Protein AF-A0A7X9XCT9-F1 (afdb_monomer)

Solvent-accessible surface area (backbone atoms only — not comparable to full-atom values): 10980 Å² total; per-residue (Å²): 128,89,82,65,53,46,83,60,69,79,56,77,40,80,79,50,102,44,32,38,37,27,56,44,51,56,28,41,42,38,38,37,54,41,78,94,77,59,29,34,34,42,40,34,25,33,51,86,61,80,53,37,74,74,48,72,41,88,44,92,89,66,44,29,82,44,70,63,66,41,51,55,48,54,52,51,52,49,39,53,53,52,51,52,53,52,50,59,55,47,71,77,62,79,54,78,80,49,53,61,54,47,54,55,48,39,46,44,62,65,44,50,70,69,57,46,31,50,47,39,31,73,73,69,67,42,52,70,69,60,27,48,50,58,48,40,73,28,85,88,32,60,66,52,51,60,52,51,53,50,52,52,44,54,50,50,62,59,48,53,82,65,40,76,44,75,42,63,49,97,88,71,47,76,76,47,75,41,64,68,90,82,65,78,78,80,87,73,132

Foldseek 3Di:
DPFFDLQDDWDWDDPDPFWIWTAHSQKIKIWGQDVVLLWIWIWIFRVVVVRHTPDTDPDPVPTDNDDVVVVVVSLVVVLVVVLVVLLVVDVVPDDPVVLLVNLVSNVSSPDDLVRQLVSCCVRVVDDSVVSNCSNCVRPVNDPVVVVVLVVVQVVVVVLVVQFPDWDADPVGTTDDGDHDPPDDPPPDD

Secondary structure (DSSP, 8-state):
------S-----EEEETTEEEEEETTEEEEEEEETTTTEEEEEEEEGGGTTEEEEEE-STTT-BSSHHHHHHHHHHHHHHHHHHHHHHHHHTS--THHHHHHHHHHHHTT--HHHHHHHHHHHH---HHHHHHHHHTSTTTTTHHHHHHHHHHHHHHHHGGG-SEEEE-TTS-EEEEE--TT-------

pLDDT: mean 84.57, std 11.25, range [40.62, 96.56]

Radius of gyration: 22.35 Å; Cα contacts (8 Å, |Δi|>4): 227; chains: 1; bounding box: 43×46×58 Å

Sequence (189 aa):
MKNRSYSEEIIWKENSSFQITADWSSLKLQIEYIPEEKLWSWVLYDKLRDFHQVKIDESNNGCFVDLEGTKEKVEAVSREYLTKELVSNFEKESDLLKIELLIKTLKKVGHSPISSMLVLIRNLGLKYSEAKELVFDSDVWKGAREQSELLGQMLFEVALQDANEVEYDADGKITSVTVDLTEEKDESD

Structure (mmCIF, N/CA/C/O backbone):
data_AF-A0A7X9XCT9-F1
#
_entry.id   AF-A0A7X9XCT9-F1
#
loop_
_atom_site.group_PDB
_atom_site.id
_atom_site.type_symbol
_atom_site.label_atom_id
_atom_site.label_alt_id
_atom_site.label_comp_id
_atom_site.label_asym_id
_atom_site.label_entity_id
_atom_site.label_seq_id
_atom_site.pdbx_PDB_ins_code
_atom_site.Cartn_x
_atom_site.Cartn_y
_atom_site.Cartn_z
_atom_site.occupancy
_atom_site.B_iso_or_equiv
_atom_site.auth_seq_id
_atom_site.auth_comp_id
_atom_site.auth_asym_id
_atom_site.auth_atom_id
_atom_site.pdbx_PDB_model_num
ATOM 1 N N . MET A 1 1 ? -11.881 -15.503 -12.449 1.00 49.12 1 MET A N 1
ATOM 2 C CA . MET A 1 1 ? -1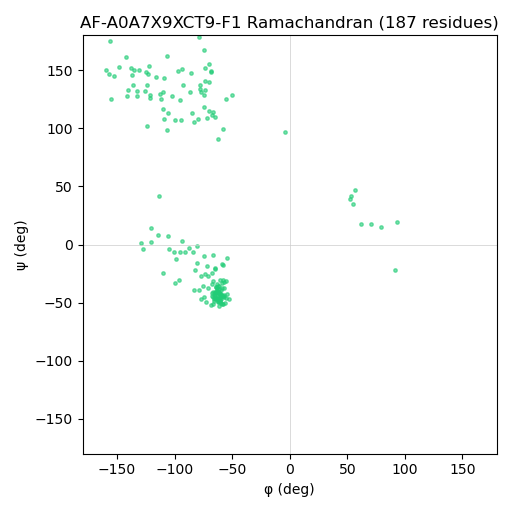0.902 -14.413 -12.245 1.00 49.12 1 MET A CA 1
ATOM 3 C C . MET A 1 1 ? -9.580 -14.813 -12.877 1.00 49.12 1 MET A C 1
ATOM 5 O O . MET A 1 1 ? -9.152 -15.938 -12.651 1.00 49.12 1 MET A O 1
ATOM 9 N N . LYS A 1 2 ? -8.928 -13.942 -13.659 1.00 56.69 2 LYS A N 1
ATOM 10 C CA . LYS A 1 2 ? -7.481 -14.102 -13.867 1.00 56.69 2 LYS A CA 1
ATOM 11 C C . LYS A 1 2 ? -6.834 -13.700 -12.537 1.00 56.69 2 LYS A C 1
ATOM 13 O O . LYS A 1 2 ? -6.956 -12.547 -12.140 1.00 56.69 2 LYS A O 1
ATOM 18 N N . ASN A 1 3 ? -6.287 -14.663 -11.799 1.00 68.44 3 ASN A N 1
ATOM 19 C CA . ASN A 1 3 ? -5.753 -14.419 -10.459 1.00 68.44 3 ASN A CA 1
ATOM 20 C C . ASN A 1 3 ? -4.474 -13.581 -10.554 1.00 68.44 3 ASN A C 1
ATOM 22 O O . ASN A 1 3 ? -3.471 -14.055 -11.085 1.00 68.44 3 ASN A O 1
ATOM 26 N N . ARG A 1 4 ? -4.507 -12.351 -10.030 1.00 82.12 4 ARG A N 1
ATOM 27 C CA . ARG A 1 4 ? -3.289 -11.585 -9.741 1.00 82.12 4 ARG A CA 1
ATOM 28 C C . ARG A 1 4 ? -2.610 -12.173 -8.502 1.00 82.12 4 ARG A C 1
ATOM 30 O O . ARG A 1 4 ? -3.279 -12.552 -7.542 1.00 82.12 4 ARG A O 1
ATOM 37 N N . SER A 1 5 ? -1.283 -12.229 -8.530 1.00 83.31 5 SER A N 1
ATOM 38 C CA . SER A 1 5 ? -0.445 -12.581 -7.381 1.00 83.31 5 SER A CA 1
ATOM 39 C C . SER A 1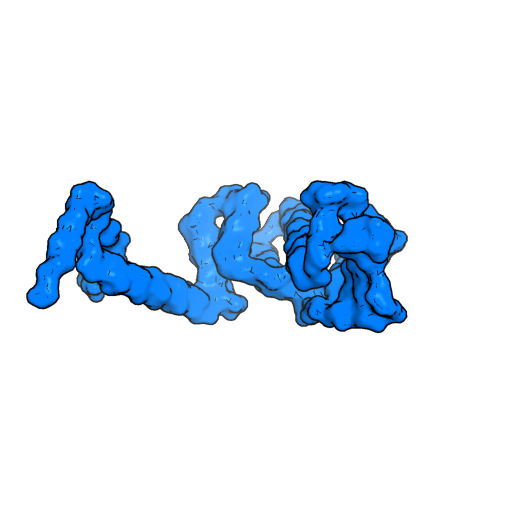 5 ? -0.001 -11.297 -6.685 1.00 83.31 5 SER A C 1
ATOM 41 O O . SER A 1 5 ? 0.819 -10.563 -7.224 1.00 83.31 5 SER A O 1
ATOM 43 N N . TYR A 1 6 ? -0.566 -11.005 -5.512 1.00 83.19 6 TYR A N 1
ATOM 44 C CA . TYR A 1 6 ? -0.246 -9.789 -4.746 1.00 83.19 6 TYR A CA 1
ATOM 45 C C . TYR A 1 6 ? 0.893 -9.980 -3.741 1.00 83.19 6 TYR A C 1
ATOM 47 O O . TYR A 1 6 ? 1.290 -9.032 -3.083 1.00 83.19 6 TYR A O 1
ATOM 55 N N . SER A 1 7 ? 1.376 -11.209 -3.556 1.00 77.75 7 SER A N 1
ATOM 56 C CA . SER A 1 7 ? 2.411 -11.531 -2.564 1.00 77.75 7 SER A CA 1
ATOM 57 C C . SER A 1 7 ? 3.835 -11.289 -3.054 1.00 77.75 7 SER A C 1
ATOM 59 O O . SER A 1 7 ? 4.770 -11.472 -2.285 1.00 77.75 7 SER A O 1
ATOM 61 N N . GLU A 1 8 ? 4.005 -10.959 -4.330 1.00 82.69 8 GLU A N 1
ATOM 62 C CA . GLU A 1 8 ? 5.317 -10.702 -4.914 1.00 82.69 8 GLU A CA 1
ATOM 63 C C . GLU A 1 8 ? 5.804 -9.303 -4.536 1.00 82.69 8 GLU A C 1
ATOM 65 O O . GLU A 1 8 ? 5.040 -8.337 -4.569 1.00 82.69 8 GLU A O 1
ATOM 70 N N . GLU A 1 9 ? 7.082 -9.209 -4.183 1.00 85.38 9 GLU A N 1
ATOM 71 C CA . GLU A 1 9 ? 7.764 -7.933 -3.989 1.00 85.38 9 GLU A CA 1
ATOM 72 C C . GLU A 1 9 ? 8.031 -7.256 -5.337 1.00 85.38 9 GLU A C 1
ATOM 74 O O . GLU A 1 9 ? 8.201 -7.913 -6.368 1.00 85.38 9 GLU A O 1
ATOM 79 N N . ILE A 1 10 ? 8.098 -5.926 -5.322 1.00 89.81 10 ILE A N 1
ATOM 80 C CA . ILE A 1 10 ? 8.480 -5.145 -6.497 1.00 89.81 10 ILE A CA 1
ATOM 81 C C . ILE A 1 10 ? 10.001 -5.189 -6.612 1.00 89.81 10 ILE A C 1
ATOM 83 O O . ILE A 1 10 ? 10.715 -4.577 -5.824 1.00 89.81 10 ILE A O 1
ATOM 87 N N . ILE A 1 11 ? 10.500 -5.922 -7.605 1.00 92.81 11 ILE A N 1
ATOM 88 C CA . ILE A 1 11 ? 11.935 -6.028 -7.878 1.00 92.81 11 ILE A CA 1
ATOM 89 C C . ILE A 1 11 ? 12.244 -5.272 -9.167 1.00 92.81 11 ILE A C 1
ATOM 91 O O . ILE A 1 11 ? 11.913 -5.728 -10.266 1.00 92.81 11 ILE A O 1
ATOM 95 N N . TRP A 1 12 ? 12.900 -4.122 -9.023 1.00 94.69 12 TRP A N 1
ATOM 96 C CA . TRP A 1 12 ? 13.373 -3.313 -10.142 1.00 94.69 12 TRP A CA 1
ATOM 97 C C . TRP A 1 12 ? 14.588 -3.955 -10.813 1.00 94.69 12 TRP A C 1
ATOM 99 O O . TRP A 1 12 ? 15.542 -4.366 -10.155 1.00 94.69 12 TRP A O 1
ATOM 109 N N . LYS A 1 13 ? 14.549 -4.028 -12.142 1.00 95.25 13 LYS A N 1
ATOM 110 C CA . LYS A 1 13 ? 15.620 -4.549 -12.991 1.00 95.25 13 LYS A CA 1
ATOM 111 C C . LYS A 1 13 ? 16.066 -3.471 -13.960 1.00 95.25 13 LYS A C 1
ATOM 113 O O . LYS A 1 13 ? 15.238 -2.894 -14.667 1.00 95.25 13 LYS A O 1
ATOM 118 N N . GLU A 1 14 ? 17.368 -3.232 -14.006 1.00 92.56 14 GLU A N 1
ATOM 119 C CA . GLU A 1 14 ? 17.985 -2.391 -15.025 1.00 92.56 14 GLU A CA 1
ATOM 120 C C . GLU A 1 14 ? 18.035 -3.156 -16.348 1.00 92.56 14 GLU A C 1
ATOM 122 O O . GLU A 1 14 ? 18.658 -4.214 -16.443 1.00 92.56 14 GLU A O 1
ATOM 127 N N . ASN A 1 15 ? 17.356 -2.632 -17.369 1.00 89.81 15 ASN A N 1
ATOM 128 C CA . ASN A 1 15 ? 17.395 -3.196 -18.720 1.00 89.81 15 ASN A CA 1
ATOM 129 C C . ASN A 1 15 ? 18.425 -2.470 -19.592 1.00 89.81 15 ASN A C 1
ATOM 131 O O . ASN A 1 15 ? 18.994 -3.059 -20.509 1.00 89.81 15 ASN A O 1
ATOM 135 N N . SER A 1 16 ? 18.647 -1.183 -19.321 1.00 89.75 16 SER A N 1
ATOM 136 C CA . SER A 1 16 ? 19.678 -0.351 -19.940 1.00 89.75 16 SER A CA 1
ATOM 137 C C . SER A 1 16 ? 20.028 0.824 -19.022 1.00 89.75 16 SER A C 1
ATOM 139 O O . SER A 1 16 ? 19.345 1.053 -18.026 1.00 89.75 16 SER A O 1
ATOM 141 N N . SER A 1 17 ? 21.033 1.623 -19.395 1.00 84.50 17 SER A N 1
ATOM 142 C CA . SER A 1 17 ? 21.406 2.852 -18.672 1.00 84.50 17 SER A CA 1
ATOM 143 C C . SER A 1 17 ? 20.279 3.884 -18.559 1.00 84.50 17 SER A C 1
ATOM 145 O O . SER A 1 17 ? 20.369 4.782 -17.729 1.00 84.50 17 SER A O 1
ATOM 147 N N . PHE A 1 18 ? 19.236 3.766 -19.384 1.00 89.25 18 PHE A N 1
ATOM 148 C CA . PHE A 1 18 ? 18.115 4.701 -19.420 1.00 89.25 18 PHE A CA 1
ATOM 149 C C . PHE A 1 18 ? 16.775 4.041 -19.133 1.00 89.25 18 PHE A C 1
ATOM 151 O O . PHE A 1 18 ? 15.761 4.718 -19.183 1.00 89.25 18 PHE A O 1
ATOM 158 N N . GLN A 1 19 ? 16.731 2.740 -18.842 1.00 93.19 19 GLN A N 1
ATOM 159 C CA . GLN A 1 19 ? 15.463 2.048 -18.650 1.00 93.19 19 GLN A CA 1
ATOM 160 C C . GLN A 1 19 ? 15.543 1.029 -17.526 1.00 93.19 19 GLN A C 1
ATOM 162 O O . GLN A 1 19 ? 16.367 0.109 -17.555 1.00 93.19 19 GLN A O 1
ATOM 167 N N . ILE A 1 20 ? 14.590 1.133 -16.602 1.00 95.06 20 ILE A N 1
ATOM 168 C CA . ILE A 1 20 ? 14.360 0.141 -15.558 1.00 95.06 20 ILE A CA 1
ATOM 169 C C . ILE A 1 20 ? 12.913 -0.344 -15.601 1.00 95.06 20 ILE A C 1
ATOM 171 O O . ILE A 1 20 ? 11.993 0.391 -15.964 1.00 95.06 20 ILE A O 1
ATOM 175 N N . THR A 1 21 ? 12.696 -1.602 -15.235 1.00 96.56 21 THR A N 1
ATOM 176 C CA . THR A 1 21 ? 11.346 -2.172 -15.161 1.00 96.56 21 THR A CA 1
ATOM 177 C C . THR A 1 21 ? 11.165 -3.034 -13.930 1.00 96.56 21 THR A C 1
ATOM 179 O O . THR A 1 21 ? 12.112 -3.684 -13.494 1.00 96.56 21 THR A O 1
ATOM 182 N N . ALA A 1 22 ? 9.937 -3.117 -13.440 1.00 96.25 22 ALA A N 1
ATOM 183 C CA . ALA A 1 22 ? 9.523 -4.095 -12.449 1.00 96.25 22 ALA A CA 1
ATOM 184 C C . ALA A 1 22 ? 8.232 -4.782 -12.896 1.00 96.25 22 ALA A C 1
ATOM 186 O O . ALA A 1 22 ? 7.396 -4.199 -13.588 1.00 96.25 22 ALA A O 1
ATOM 187 N N . ASP A 1 23 ? 8.070 -6.029 -12.473 1.00 94.00 23 ASP A N 1
ATOM 188 C CA . ASP A 1 23 ? 6.832 -6.776 -12.641 1.00 94.00 23 ASP A CA 1
ATOM 189 C C . ASP A 1 23 ? 6.181 -6.957 -11.280 1.00 94.00 23 ASP A C 1
ATOM 191 O O . ASP A 1 23 ? 6.847 -7.361 -10.330 1.00 94.00 23 ASP A O 1
ATOM 195 N N . TRP A 1 24 ? 4.886 -6.661 -11.185 1.00 93.50 24 TRP A N 1
ATOM 196 C CA . TRP A 1 24 ? 4.178 -6.764 -9.915 1.00 93.50 24 TRP A CA 1
ATOM 197 C C . TRP A 1 24 ? 2.684 -6.976 -10.103 1.00 93.50 24 TRP A C 1
ATOM 199 O O . TRP A 1 24 ? 2.027 -6.193 -10.781 1.00 93.50 24 TRP A O 1
ATOM 209 N N . SER A 1 25 ? 2.110 -8.027 -9.510 1.00 90.88 25 SER A N 1
ATOM 210 C CA . SER A 1 25 ? 0.663 -8.300 -9.594 1.00 90.88 25 SER A CA 1
ATOM 211 C C . SER A 1 25 ? 0.115 -8.318 -11.032 1.00 90.88 25 SER A C 1
ATOM 213 O O . SER A 1 25 ? -0.989 -7.845 -11.316 1.00 90.88 25 SER A O 1
ATOM 215 N N . SER A 1 26 ? 0.892 -8.882 -11.967 1.00 91.81 26 SER A N 1
ATOM 216 C CA . SER A 1 26 ? 0.613 -8.861 -13.417 1.00 91.81 26 SER A CA 1
ATOM 217 C C . SER A 1 26 ? 0.582 -7.464 -14.059 1.00 91.81 26 SER A C 1
ATOM 219 O O . SER A 1 26 ? 0.075 -7.308 -15.168 1.00 91.81 26 SER A O 1
ATOM 221 N N . LEU A 1 27 ? 1.138 -6.456 -13.396 1.00 93.62 27 LEU A N 1
ATOM 222 C CA . LEU A 1 27 ? 1.478 -5.167 -13.983 1.00 93.62 27 LEU A CA 1
ATOM 223 C C . LEU A 1 27 ? 2.934 -5.182 -14.457 1.00 93.62 27 LEU A C 1
ATOM 225 O O . LEU A 1 27 ? 3.766 -5.898 -13.897 1.00 93.62 27 LEU A O 1
ATOM 229 N N . LYS A 1 28 ? 3.228 -4.391 -15.489 1.00 94.75 28 LYS A N 1
ATOM 230 C CA . LYS A 1 28 ? 4.590 -4.013 -15.874 1.00 94.75 28 LYS A CA 1
ATOM 231 C C . LYS A 1 28 ? 4.767 -2.534 -15.565 1.00 94.75 28 LYS A C 1
ATOM 233 O O . LYS A 1 28 ? 4.080 -1.700 -16.152 1.00 94.75 28 LYS A O 1
ATOM 238 N N . LEU A 1 29 ? 5.683 -2.236 -14.661 1.00 95.19 29 LEU A N 1
ATOM 239 C CA . LEU A 1 29 ? 6.113 -0.894 -14.312 1.00 95.19 29 LEU A CA 1
ATOM 240 C C . LEU A 1 29 ? 7.359 -0.604 -15.147 1.00 95.19 29 LEU A C 1
ATOM 242 O O . LEU A 1 29 ? 8.313 -1.380 -15.112 1.00 95.19 29 LEU A O 1
ATOM 246 N N . GLN A 1 30 ? 7.349 0.471 -15.923 1.00 94.69 30 GLN A N 1
ATOM 247 C CA . GLN A 1 30 ? 8.480 0.884 -16.747 1.00 94.69 30 GLN A CA 1
ATOM 248 C C . GLN A 1 30 ? 8.836 2.325 -16.418 1.00 94.69 30 GLN A C 1
ATOM 250 O O . GLN A 1 30 ? 7.956 3.176 -16.379 1.00 94.69 30 GLN A O 1
ATOM 255 N N . ILE A 1 31 ? 10.120 2.581 -16.198 1.00 93.31 31 ILE A N 1
ATOM 256 C CA . ILE A 1 31 ? 10.679 3.913 -15.984 1.00 93.31 31 ILE A CA 1
ATOM 257 C C . ILE A 1 31 ? 11.777 4.128 -17.021 1.00 93.31 31 ILE A C 1
ATOM 259 O O . ILE A 1 31 ? 12.576 3.223 -17.281 1.00 93.31 31 ILE A O 1
ATOM 263 N N . GLU A 1 32 ? 11.802 5.318 -17.605 1.00 92.50 32 GLU A N 1
ATOM 264 C CA . GLU A 1 32 ? 12.741 5.712 -18.646 1.00 92.50 32 GLU A CA 1
ATOM 265 C C . GLU A 1 32 ? 13.345 7.082 -18.335 1.00 92.50 32 GLU A C 1
ATOM 267 O O . GLU A 1 32 ? 12.631 8.013 -17.968 1.00 92.50 32 GLU A O 1
ATOM 272 N N . TYR A 1 33 ? 14.668 7.199 -18.442 1.00 90.81 33 TYR A N 1
ATOM 273 C CA . TYR A 1 33 ? 15.365 8.476 -18.339 1.00 90.81 33 TYR A CA 1
ATOM 274 C C . TYR A 1 33 ? 15.398 9.137 -19.707 1.00 90.81 33 TYR A C 1
ATOM 276 O O . TYR A 1 33 ? 15.806 8.502 -20.677 1.00 90.81 33 TYR A O 1
ATOM 284 N N . ILE A 1 34 ? 15.031 10.414 -19.761 1.00 88.38 34 ILE A N 1
ATOM 285 C CA . ILE A 1 34 ? 15.063 11.249 -20.961 1.00 88.38 34 ILE A CA 1
ATOM 286 C C . ILE A 1 34 ? 16.242 12.222 -20.801 1.00 88.38 34 ILE A C 1
ATOM 288 O O . ILE A 1 34 ? 16.112 13.227 -20.091 1.00 88.38 34 ILE A O 1
ATOM 292 N N . PRO A 1 35 ? 17.420 11.941 -21.396 1.00 86.81 35 PRO A N 1
ATOM 293 C CA . PRO A 1 35 ? 18.625 12.744 -21.187 1.00 86.81 35 PRO A CA 1
ATOM 294 C C . PRO A 1 35 ? 18.488 14.198 -21.640 1.00 86.81 35 PRO A C 1
ATOM 296 O O . PRO A 1 35 ? 19.036 15.094 -20.997 1.00 86.81 35 PRO A O 1
ATOM 299 N N . GLU A 1 36 ? 17.759 14.437 -22.732 1.00 86.50 36 GL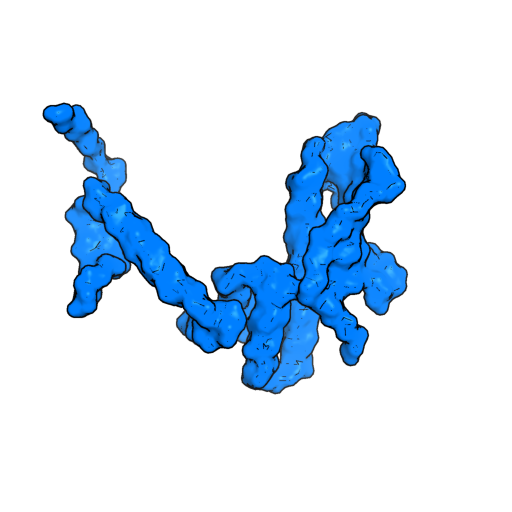U A N 1
ATOM 300 C CA . GLU A 1 36 ? 17.544 15.761 -23.322 1.00 86.50 36 GLU A CA 1
ATOM 301 C C . GLU A 1 36 ? 16.812 16.695 -22.355 1.00 86.50 36 GLU A C 1
ATOM 303 O O . GLU A 1 36 ? 17.116 17.886 -22.278 1.00 86.50 36 GLU A O 1
ATOM 308 N N . GLU A 1 37 ? 15.888 16.132 -21.581 1.00 83.69 37 GLU A N 1
ATOM 309 C CA . GLU A 1 37 ? 15.056 16.847 -20.615 1.00 83.69 37 GLU A CA 1
ATOM 310 C C . GLU A 1 37 ? 15.562 16.684 -19.168 1.00 83.69 37 GLU A C 1
ATOM 312 O O . GLU A 1 37 ? 15.085 17.358 -18.256 1.00 83.69 37 GLU A O 1
ATOM 317 N N . LYS A 1 38 ? 16.582 15.838 -18.964 1.00 85.38 38 LYS A N 1
ATOM 318 C CA . LYS A 1 38 ? 17.197 15.492 -17.671 1.00 85.38 38 LYS A CA 1
ATOM 319 C C . LYS A 1 38 ? 16.194 15.010 -16.624 1.00 85.38 38 LYS A C 1
ATOM 321 O O . LYS A 1 38 ? 16.300 15.372 -15.451 1.00 85.38 38 LYS A O 1
ATOM 326 N N . LEU A 1 39 ? 15.243 14.184 -17.036 1.00 87.56 39 LEU A N 1
ATOM 327 C CA . LEU A 1 39 ? 14.135 13.770 -16.185 1.00 87.56 39 LEU A CA 1
ATOM 328 C C . LEU A 1 39 ? 13.743 12.311 -16.405 1.00 87.56 39 LEU A C 1
ATOM 330 O O . LEU A 1 39 ? 14.105 11.696 -17.407 1.00 87.56 39 LEU A O 1
ATOM 334 N N . TRP A 1 40 ? 13.027 11.754 -15.434 1.00 87.69 40 TRP A N 1
ATOM 335 C CA . TRP A 1 40 ? 12.501 10.396 -15.488 1.00 87.69 40 TRP A CA 1
ATOM 336 C C . TRP A 1 40 ? 11.007 10.410 -15.819 1.00 87.69 40 TRP A C 1
ATOM 338 O O . TRP A 1 40 ? 10.218 11.079 -15.148 1.00 87.69 40 TRP A O 1
ATOM 348 N N . SER A 1 41 ? 10.629 9.638 -16.835 1.00 89.25 41 SER A N 1
ATOM 349 C CA . SER A 1 41 ? 9.249 9.336 -17.217 1.00 89.25 41 SER A CA 1
ATOM 350 C C . SER A 1 41 ? 8.903 7.895 -16.843 1.00 89.25 41 SER A C 1
ATOM 352 O O . SER A 1 41 ? 9.781 7.066 -16.583 1.00 89.25 41 SER A O 1
ATOM 354 N N . TRP A 1 42 ? 7.610 7.577 -16.790 1.00 91.50 42 TRP A N 1
ATOM 355 C CA . TRP A 1 42 ? 7.147 6.243 -16.448 1.00 91.50 42 TRP A CA 1
ATOM 356 C C . TRP A 1 42 ? 5.842 5.850 -17.132 1.00 91.50 42 TRP A C 1
ATOM 358 O O . TRP A 1 42 ? 4.977 6.674 -17.433 1.00 91.50 42 TRP A O 1
ATOM 368 N N . VAL A 1 43 ? 5.684 4.540 -17.317 1.00 91.94 43 VAL A N 1
ATOM 369 C CA . VAL A 1 43 ? 4.500 3.913 -17.901 1.00 91.94 43 VAL A CA 1
ATOM 370 C C . VAL A 1 43 ? 4.107 2.684 -17.092 1.00 91.94 43 VAL A C 1
ATOM 372 O O . VAL A 1 43 ? 4.948 1.869 -16.708 1.00 91.94 43 VAL A O 1
ATOM 375 N N . LEU A 1 44 ? 2.806 2.533 -16.860 1.00 93.88 44 LEU A N 1
ATOM 376 C CA . LEU A 1 44 ? 2.212 1.371 -16.215 1.00 93.88 44 LEU A CA 1
ATOM 377 C C . LEU A 1 44 ? 1.365 0.589 -17.220 1.00 93.88 44 LEU A C 1
ATOM 379 O O . LEU A 1 44 ? 0.421 1.135 -17.791 1.00 93.88 44 LEU A O 1
ATOM 383 N N . TYR A 1 45 ? 1.647 -0.703 -17.376 1.00 93.81 45 TYR A N 1
ATOM 384 C CA . TYR A 1 45 ? 0.879 -1.605 -18.236 1.00 93.81 45 TYR A CA 1
ATOM 385 C C . TYR A 1 45 ? 0.204 -2.714 -17.430 1.00 93.81 45 TYR A C 1
ATOM 387 O O . TYR A 1 45 ? 0.798 -3.261 -16.501 1.00 93.81 45 TYR A O 1
ATOM 395 N N . ASP A 1 46 ? -1.000 -3.115 -17.838 1.00 92.69 46 ASP A N 1
ATOM 396 C CA . ASP A 1 46 ? -1.690 -4.294 -17.313 1.00 92.69 46 ASP A CA 1
ATOM 397 C C . ASP A 1 46 ? -1.527 -5.490 -18.258 1.00 92.69 46 ASP A C 1
ATOM 399 O O . ASP A 1 46 ? -2.152 -5.569 -19.321 1.00 92.69 46 ASP A O 1
ATOM 403 N N . LYS A 1 47 ? -0.712 -6.470 -17.855 1.00 91.44 47 LYS A N 1
ATOM 404 C CA . LYS A 1 47 ? -0.426 -7.659 -18.671 1.00 91.44 47 LYS A CA 1
ATOM 405 C C . LYS A 1 47 ? -1.648 -8.558 -18.843 1.00 91.44 47 LYS A C 1
ATOM 407 O O . LYS A 1 47 ? -1.736 -9.293 -19.823 1.00 91.44 47 LYS A O 1
ATOM 412 N N . LEU A 1 48 ? -2.616 -8.515 -17.922 1.00 89.25 48 LEU A N 1
ATOM 413 C CA . LEU A 1 48 ? -3.821 -9.350 -18.018 1.00 89.25 48 LEU A CA 1
ATOM 414 C C . LEU A 1 48 ? -4.773 -8.898 -19.129 1.00 89.25 48 LEU A C 1
ATOM 416 O O . LEU A 1 48 ? -5.618 -9.694 -19.565 1.00 89.25 48 LEU A O 1
ATOM 420 N N . ARG A 1 49 ? -4.608 -7.650 -19.579 1.00 87.12 49 ARG A N 1
ATOM 421 C CA . ARG A 1 49 ? -5.380 -6.979 -20.626 1.00 87.12 49 ARG A CA 1
ATOM 422 C C . ARG A 1 49 ? -4.512 -6.697 -21.854 1.00 87.12 49 ARG A C 1
ATOM 424 O O . ARG A 1 49 ? -4.585 -5.611 -22.408 1.00 87.12 49 ARG A O 1
ATOM 431 N N . ASP A 1 50 ? -3.681 -7.664 -22.239 1.00 85.50 50 ASP A N 1
ATOM 432 C CA . ASP A 1 50 ? -2.824 -7.579 -23.433 1.00 85.50 50 ASP A CA 1
ATOM 433 C C . ASP A 1 50 ? -1.885 -6.359 -23.418 1.00 85.50 50 ASP A C 1
ATOM 435 O O . ASP A 1 50 ? -1.806 -5.587 -24.367 1.00 85.50 50 ASP A O 1
ATOM 439 N N . PHE A 1 51 ? -1.214 -6.146 -22.278 1.00 86.31 51 PHE A N 1
ATOM 440 C CA . PHE A 1 51 ? -0.341 -4.989 -22.042 1.00 86.31 51 PHE A CA 1
ATOM 441 C C . PHE A 1 51 ? -1.039 -3.639 -22.261 1.00 86.31 51 PHE A C 1
ATOM 443 O O . PHE A 1 51 ? -0.415 -2.670 -22.688 1.00 86.31 51 PHE A O 1
ATOM 450 N N . HIS A 1 52 ? -2.327 -3.544 -21.925 1.00 87.62 52 HIS A N 1
ATOM 451 C CA . HIS A 1 52 ? -3.040 -2.274 -21.946 1.00 87.62 52 HIS A CA 1
ATOM 452 C C . HIS A 1 52 ? -2.316 -1.231 -21.087 1.00 87.62 52 HIS A C 1
ATOM 454 O O . HIS A 1 52 ? -2.064 -1.459 -19.900 1.00 87.62 52 HIS A O 1
ATOM 460 N N . GLN A 1 53 ? -2.004 -0.082 -21.682 1.00 88.94 53 GLN A N 1
ATOM 461 C CA . GLN A 1 53 ? -1.427 1.055 -20.977 1.00 88.94 53 GLN A CA 1
ATOM 462 C C . GLN A 1 53 ? -2.462 1.633 -20.009 1.00 88.94 53 GLN A C 1
ATOM 464 O O . GLN A 1 53 ? -3.465 2.211 -20.418 1.00 88.94 53 GLN A O 1
ATOM 469 N N . VAL A 1 54 ? -2.207 1.469 -18.714 1.00 84.44 54 VAL A N 1
ATOM 470 C CA . VAL A 1 54 ? -3.077 1.943 -17.635 1.00 84.44 54 VAL A CA 1
ATOM 471 C C . VAL A 1 54 ? -2.901 3.441 -17.438 1.00 84.44 54 VAL A C 1
ATOM 473 O O . VAL A 1 54 ? -3.876 4.178 -17.298 1.00 84.44 54 VAL A O 1
ATOM 476 N N . LYS A 1 55 ? -1.643 3.883 -17.379 1.00 82.12 55 LYS A N 1
ATOM 477 C CA . LYS A 1 55 ? -1.282 5.280 -17.166 1.00 82.12 55 LYS A CA 1
ATOM 478 C C . LYS A 1 55 ? 0.142 5.536 -17.642 1.00 82.12 55 LYS A C 1
ATOM 480 O O . LYS A 1 55 ? 0.986 4.644 -17.592 1.00 82.12 55 LYS A O 1
ATOM 485 N N . ILE A 1 56 ? 0.370 6.761 -18.080 1.00 79.88 56 ILE A N 1
ATOM 486 C CA . ILE A 1 56 ? 1.665 7.305 -18.464 1.00 79.88 56 ILE A CA 1
ATOM 487 C C . ILE A 1 56 ? 1.793 8.704 -17.866 1.00 79.88 56 ILE A C 1
ATOM 489 O O . ILE A 1 56 ? 0.772 9.378 -17.684 1.00 79.88 56 ILE A O 1
ATOM 493 N N . ASP A 1 57 ? 3.014 9.125 -17.562 1.00 76.44 57 ASP A N 1
ATOM 494 C CA . ASP A 1 57 ? 3.316 10.523 -17.268 1.00 76.44 57 ASP A CA 1
ATOM 495 C C . ASP A 1 57 ? 4.417 11.032 -18.203 1.00 76.44 57 ASP A C 1
ATOM 497 O O . ASP A 1 57 ? 5.597 10.714 -18.053 1.00 76.44 57 ASP A O 1
ATOM 501 N N . GLU A 1 58 ? 3.983 11.788 -19.209 1.00 59.22 58 GLU A N 1
ATOM 502 C CA . GLU A 1 58 ? 4.818 12.493 -20.194 1.00 59.22 58 GLU A CA 1
ATOM 503 C C . GLU A 1 58 ? 4.844 14.010 -19.922 1.00 59.22 58 GLU A C 1
ATOM 505 O O . GLU A 1 58 ? 5.309 14.792 -20.747 1.00 59.22 58 GLU A O 1
ATOM 510 N N . SER A 1 59 ? 4.278 14.474 -18.801 1.00 50.31 59 SER A N 1
ATOM 511 C CA . SER A 1 59 ? 4.145 15.906 -18.535 1.00 50.31 59 SER A CA 1
ATOM 512 C C . SER A 1 59 ? 5.330 16.448 -17.732 1.00 50.31 59 SER A C 1
ATOM 514 O O . SER A 1 59 ? 5.697 15.884 -16.705 1.00 50.31 59 SER A O 1
ATOM 516 N N . ASN A 1 60 ? 5.847 17.629 -18.100 1.00 50.34 60 ASN A N 1
ATOM 517 C CA . ASN A 1 60 ? 6.859 18.369 -17.318 1.00 50.34 60 ASN A CA 1
ATOM 518 C C . ASN A 1 60 ? 6.459 18.642 -15.846 1.00 50.34 60 ASN A C 1
ATOM 520 O O . ASN A 1 60 ? 7.298 19.060 -15.056 1.00 50.34 60 ASN A O 1
ATOM 524 N N . ASN A 1 61 ? 5.194 18.416 -15.471 1.00 51.12 61 ASN A N 1
ATOM 525 C CA . ASN A 1 61 ? 4.677 18.560 -14.106 1.00 51.12 61 ASN A CA 1
ATOM 526 C C . ASN A 1 61 ? 4.650 17.241 -13.306 1.00 51.12 61 ASN A C 1
ATOM 528 O O . ASN A 1 61 ? 4.317 17.268 -12.121 1.00 51.12 61 ASN A O 1
ATOM 532 N N . GLY A 1 62 ? 4.952 16.103 -13.937 1.00 51.62 62 GLY A N 1
ATOM 533 C CA . GLY A 1 62 ? 4.918 14.766 -13.334 1.00 51.62 62 GLY A CA 1
ATOM 534 C C . GLY A 1 62 ? 6.207 13.954 -13.497 1.00 51.62 62 GLY A C 1
ATOM 535 O O . GLY A 1 62 ? 6.328 12.870 -12.923 1.00 51.62 62 GLY A O 1
ATOM 536 N N . CYS A 1 63 ? 7.184 14.495 -14.227 1.00 59.44 63 CYS A N 1
ATOM 537 C CA . CYS A 1 63 ? 8.531 13.954 -14.323 1.00 59.44 63 CYS A CA 1
ATOM 538 C C . CYS A 1 63 ? 9.355 14.299 -13.072 1.00 59.44 63 CYS A C 1
ATOM 540 O O . CYS A 1 63 ? 9.365 15.446 -12.618 1.00 59.44 63 CYS A O 1
ATOM 542 N N . PHE A 1 64 ? 10.067 13.316 -12.521 1.00 62.38 64 PHE A N 1
ATOM 543 C CA . PHE A 1 64 ? 10.924 13.519 -11.351 1.00 62.38 64 PHE A CA 1
ATOM 544 C C . PHE A 1 64 ? 12.373 13.726 -11.782 1.00 62.38 64 PHE A C 1
ATOM 546 O O . PHE A 1 64 ? 12.838 13.178 -12.785 1.00 62.38 64 PHE A O 1
ATOM 553 N N . VAL A 1 65 ? 13.101 14.513 -10.991 1.00 66.88 65 VAL A N 1
ATOM 554 C CA . VAL A 1 65 ? 14.536 14.755 -11.202 1.00 66.88 65 VAL A CA 1
ATOM 555 C C . VAL A 1 65 ? 15.356 13.522 -10.807 1.00 66.88 65 VAL A C 1
ATOM 557 O O . VAL A 1 65 ? 16.441 13.299 -11.341 1.00 66.88 65 VAL A O 1
ATOM 560 N N . ASP A 1 66 ? 14.825 12.686 -9.913 1.00 85.25 66 ASP A N 1
ATOM 561 C CA . ASP A 1 66 ? 15.496 11.494 -9.415 1.00 85.25 66 ASP A CA 1
ATOM 562 C C . ASP A 1 66 ? 14.696 10.202 -9.658 1.00 85.25 66 ASP A C 1
ATOM 564 O O . ASP A 1 66 ? 13.468 10.175 -9.796 1.00 85.25 66 ASP A O 1
ATOM 568 N N . LEU A 1 67 ? 15.447 9.105 -9.747 1.00 88.12 67 LEU A N 1
ATOM 569 C CA . LEU A 1 67 ? 14.922 7.779 -10.046 1.00 88.12 67 LEU A CA 1
ATOM 570 C C . LEU A 1 67 ? 14.048 7.236 -8.912 1.00 88.12 67 LEU A C 1
ATOM 572 O O . LEU A 1 67 ? 13.083 6.521 -9.174 1.00 88.12 67 LEU A O 1
ATOM 576 N N . GLU A 1 68 ? 14.379 7.553 -7.663 1.00 90.69 68 GLU A N 1
ATOM 577 C CA . GLU A 1 68 ? 13.737 6.945 -6.500 1.00 90.69 68 GLU A CA 1
ATOM 578 C C . GLU A 1 68 ? 12.330 7.506 -6.290 1.00 90.69 68 GLU A C 1
ATOM 580 O O . GLU A 1 68 ? 11.373 6.738 -6.211 1.00 90.69 68 GLU A O 1
ATOM 585 N N . GLY A 1 69 ? 12.163 8.826 -6.374 1.00 88.00 69 GLY A N 1
ATOM 586 C CA . GLY A 1 69 ? 10.856 9.477 -6.394 1.00 88.00 69 GLY A CA 1
ATOM 587 C C . GLY A 1 69 ? 9.990 9.002 -7.565 1.00 88.00 69 GLY A C 1
ATOM 588 O O . GLY A 1 69 ? 8.775 8.835 -7.417 1.00 88.00 69 GLY A O 1
ATOM 589 N N . THR A 1 70 ? 10.606 8.681 -8.710 1.00 88.94 70 THR A N 1
ATOM 590 C CA . THR A 1 70 ? 9.882 8.068 -9.836 1.00 88.94 70 THR A CA 1
ATOM 591 C C . THR A 1 70 ? 9.377 6.669 -9.486 1.00 88.94 70 THR A C 1
ATOM 593 O O . THR A 1 70 ? 8.202 6.377 -9.718 1.00 88.94 70 THR A O 1
ATOM 596 N N . LYS A 1 71 ? 10.218 5.805 -8.896 1.00 92.19 71 LYS A N 1
ATOM 597 C CA . LYS A 1 71 ? 9.791 4.472 -8.438 1.00 92.19 71 LYS A CA 1
ATOM 598 C C . LYS A 1 71 ? 8.646 4.583 -7.442 1.00 92.19 71 LYS A C 1
ATOM 600 O O . LYS A 1 71 ? 7.595 3.988 -7.675 1.00 92.19 71 LYS A O 1
ATOM 605 N N . GLU A 1 72 ? 8.796 5.406 -6.405 1.00 90.25 72 GLU A N 1
ATOM 606 C CA . GLU A 1 72 ? 7.766 5.619 -5.385 1.00 90.25 72 GLU A CA 1
ATOM 607 C C . GLU A 1 72 ? 6.429 6.040 -6.007 1.00 90.25 72 GLU A C 1
ATOM 609 O O . GLU A 1 72 ? 5.366 5.522 -5.639 1.00 90.25 72 GLU A O 1
ATOM 614 N N . LYS A 1 73 ? 6.467 6.942 -6.998 1.00 89.00 73 LYS A N 1
ATOM 615 C CA . LYS A 1 73 ? 5.266 7.395 -7.699 1.00 89.00 73 LYS A CA 1
ATOM 616 C C . LYS A 1 73 ? 4.606 6.282 -8.498 1.00 89.00 73 LYS A C 1
ATOM 618 O O . LYS A 1 73 ? 3.389 6.106 -8.388 1.00 89.00 73 LYS A O 1
ATOM 623 N N . VAL A 1 74 ? 5.373 5.546 -9.298 1.00 91.62 74 VAL A N 1
ATOM 624 C CA . VAL A 1 74 ? 4.846 4.449 -10.120 1.00 91.62 74 VAL A CA 1
ATOM 625 C C . VAL A 1 74 ? 4.247 3.364 -9.236 1.00 91.62 74 VAL A C 1
ATOM 627 O O . VAL A 1 74 ? 3.157 2.867 -9.521 1.00 91.62 74 VAL A O 1
ATOM 630 N N . GLU A 1 75 ? 4.908 3.025 -8.133 1.00 92.56 75 GLU A N 1
ATOM 631 C CA . GLU A 1 75 ? 4.410 2.059 -7.157 1.00 92.56 75 GLU A CA 1
ATOM 632 C C . GLU A 1 75 ? 3.131 2.550 -6.471 1.00 92.56 75 GLU A C 1
ATOM 634 O O . GLU A 1 75 ? 2.174 1.790 -6.321 1.00 92.56 75 GLU A O 1
ATOM 639 N N . ALA A 1 76 ? 3.057 3.832 -6.094 1.00 89.81 76 ALA A N 1
ATOM 640 C CA . ALA A 1 76 ? 1.846 4.435 -5.537 1.00 89.81 76 ALA A CA 1
ATOM 641 C C . ALA A 1 76 ? 0.667 4.395 -6.525 1.00 89.81 76 ALA A C 1
ATOM 643 O O . ALA A 1 76 ? -0.436 3.997 -6.150 1.00 89.81 76 ALA A O 1
ATOM 644 N N . VAL A 1 77 ? 0.899 4.737 -7.796 1.00 90.94 77 VAL A N 1
ATOM 645 C CA . VAL A 1 77 ? -0.122 4.661 -8.855 1.00 90.94 77 VAL A CA 1
ATOM 646 C C . VAL A 1 77 ? -0.545 3.214 -9.111 1.00 90.94 77 VAL A C 1
ATOM 648 O O . VAL A 1 77 ? -1.734 2.938 -9.276 1.00 90.94 77 VAL A O 1
ATOM 651 N N . SER A 1 78 ? 0.408 2.282 -9.111 1.00 92.25 78 SER A N 1
ATOM 652 C CA . SER A 1 78 ? 0.141 0.850 -9.275 1.00 92.25 78 SER A CA 1
ATOM 653 C C . SER A 1 78 ? -0.729 0.323 -8.135 1.00 92.25 78 SER A C 1
ATOM 655 O O . SER A 1 78 ? -1.734 -0.338 -8.392 1.00 92.25 78 SER A O 1
ATOM 657 N N . ARG A 1 79 ? -0.408 0.684 -6.884 1.00 91.62 79 ARG A N 1
ATOM 658 C CA . ARG A 1 79 ? -1.227 0.381 -5.699 1.00 91.62 79 ARG A CA 1
ATOM 659 C C . ARG A 1 79 ? -2.645 0.906 -5.855 1.00 91.62 79 ARG A C 1
ATOM 661 O O . ARG A 1 79 ? -3.594 0.149 -5.691 1.00 91.62 79 ARG A O 1
ATOM 668 N N . GLU A 1 80 ? -2.798 2.174 -6.227 1.00 90.94 80 GLU A N 1
ATOM 669 C CA . GLU A 1 80 ? -4.115 2.782 -6.419 1.00 90.94 80 GLU A CA 1
ATOM 670 C C . GLU A 1 80 ? -4.936 2.049 -7.493 1.00 90.94 80 GLU A C 1
ATOM 672 O O . GLU A 1 80 ? -6.125 1.785 -7.296 1.00 90.94 80 GLU A O 1
ATOM 677 N N . TYR A 1 81 ? -4.307 1.686 -8.615 1.00 91.31 81 TYR A N 1
ATOM 678 C CA . TYR A 1 81 ? -4.954 0.928 -9.683 1.00 91.31 81 TYR A CA 1
ATOM 679 C C . TYR A 1 81 ? -5.429 -0.450 -9.207 1.00 91.31 81 TYR A C 1
ATOM 681 O O . TYR A 1 81 ? -6.598 -0.798 -9.401 1.00 91.31 81 TYR A O 1
ATOM 689 N N . LEU A 1 82 ? -4.554 -1.212 -8.542 1.00 91.00 82 LEU A N 1
ATOM 690 C CA . LEU A 1 82 ? -4.893 -2.533 -8.007 1.00 91.00 82 LEU A CA 1
ATOM 691 C C . LEU A 1 82 ? -6.004 -2.442 -6.959 1.00 91.00 82 LEU A C 1
ATOM 693 O O . LEU A 1 82 ? -6.935 -3.242 -6.989 1.00 91.00 82 LEU A O 1
ATOM 697 N N . THR A 1 83 ? -5.961 -1.441 -6.082 1.00 90.62 83 THR A N 1
ATOM 698 C CA . THR A 1 83 ? -6.982 -1.226 -5.051 1.00 90.62 83 THR A CA 1
ATOM 699 C C . THR A 1 83 ? -8.343 -0.897 -5.653 1.00 90.62 83 THR A C 1
ATOM 701 O O . THR A 1 83 ? -9.346 -1.460 -5.218 1.00 90.62 83 THR A O 1
ATOM 704 N N . LYS A 1 84 ? -8.406 -0.069 -6.704 1.00 89.69 84 LYS A N 1
ATOM 705 C CA . LYS A 1 84 ? -9.663 0.187 -7.430 1.00 89.69 84 LYS A CA 1
ATOM 706 C C . LYS A 1 84 ? -10.224 -1.081 -8.072 1.00 89.69 84 LYS A C 1
ATOM 708 O O . LYS A 1 84 ? -11.430 -1.315 -8.006 1.00 89.69 84 LYS A O 1
ATOM 713 N N . GLU A 1 85 ? -9.367 -1.908 -8.673 1.00 87.44 85 GLU A N 1
ATOM 714 C CA . GLU A 1 85 ? -9.795 -3.182 -9.259 1.00 87.44 85 GLU A CA 1
ATOM 715 C C . GLU A 1 85 ? -10.311 -4.150 -8.181 1.00 87.44 85 GLU A C 1
ATOM 717 O O . GLU A 1 85 ? -11.370 -4.754 -8.353 1.00 87.44 85 GLU A O 1
ATOM 722 N N . LEU A 1 86 ? -9.610 -4.251 -7.047 1.00 87.75 86 LEU A N 1
ATOM 723 C CA . LEU A 1 86 ? -10.007 -5.069 -5.900 1.00 87.75 86 LEU A CA 1
ATOM 724 C C . LEU A 1 86 ? -11.369 -4.657 -5.338 1.00 87.75 86 LEU A C 1
ATOM 726 O O . LEU A 1 86 ? -12.243 -5.509 -5.188 1.00 87.75 86 LEU A O 1
ATOM 730 N N . VAL A 1 87 ? -11.565 -3.364 -5.077 1.00 86.44 87 VAL A N 1
ATOM 731 C CA . VAL A 1 87 ? -12.830 -2.818 -4.565 1.00 86.44 87 VAL A CA 1
ATOM 732 C C . VAL A 1 87 ? -13.974 -3.074 -5.547 1.00 86.44 87 VAL A C 1
ATOM 734 O O . VAL A 1 87 ? -15.011 -3.595 -5.150 1.00 86.44 87 VAL A O 1
ATOM 737 N N . SER A 1 88 ? -13.787 -2.786 -6.839 1.00 84.62 88 SER A N 1
ATOM 738 C CA . SER A 1 88 ? -14.841 -3.005 -7.842 1.00 84.62 88 SER A CA 1
ATOM 739 C C . SER A 1 88 ? -15.220 -4.482 -7.986 1.00 84.62 88 SER A C 1
ATOM 741 O O . SER A 1 88 ? -16.378 -4.807 -8.254 1.00 84.62 88 SER A O 1
ATOM 743 N N . ASN A 1 89 ? -14.261 -5.395 -7.820 1.00 79.88 89 ASN A N 1
ATOM 744 C CA . ASN A 1 89 ? -14.550 -6.826 -7.799 1.00 79.88 89 ASN A CA 1
ATOM 745 C C . ASN A 1 89 ? -15.287 -7.236 -6.519 1.00 79.88 89 ASN A C 1
ATOM 747 O O . ASN A 1 89 ? -16.200 -8.052 -6.593 1.00 79.88 89 ASN A O 1
ATOM 751 N N . PHE A 1 90 ? -14.939 -6.644 -5.375 1.00 80.00 90 PHE A N 1
ATOM 752 C CA . PHE A 1 90 ? -15.617 -6.878 -4.102 1.00 80.00 90 PHE A CA 1
ATOM 753 C C . PHE A 1 90 ? -17.093 -6.442 -4.132 1.00 80.00 90 PHE A C 1
ATOM 755 O O . PHE A 1 90 ? -17.966 -7.215 -3.739 1.00 80.00 90 PHE A O 1
ATOM 762 N N . GLU A 1 91 ? -17.394 -5.244 -4.644 1.00 76.00 91 GLU A N 1
ATOM 763 C CA . GLU A 1 91 ? -18.765 -4.706 -4.724 1.00 76.00 91 GLU A CA 1
ATOM 764 C C . GLU A 1 91 ? -19.720 -5.607 -5.522 1.00 76.00 91 GLU A C 1
ATOM 766 O O . GLU A 1 91 ? -20.909 -5.682 -5.223 1.00 76.00 91 GLU A O 1
ATOM 771 N N . LYS A 1 92 ? -19.205 -6.340 -6.515 1.00 70.06 92 LYS A N 1
ATOM 772 C CA . LYS A 1 92 ? -19.999 -7.253 -7.355 1.00 70.06 92 LYS A CA 1
ATOM 773 C C . LYS A 1 92 ? -20.393 -8.549 -6.649 1.00 70.06 92 LYS A C 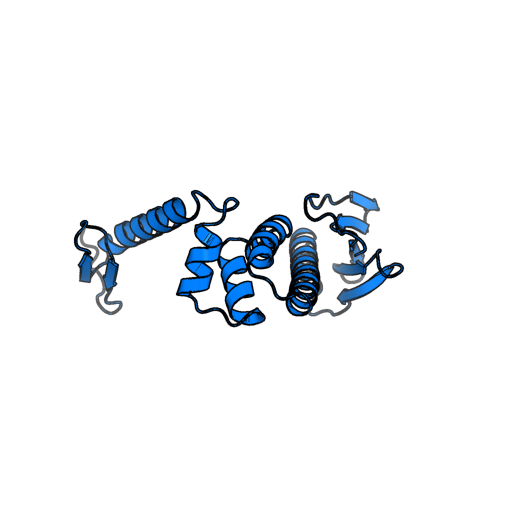1
ATOM 775 O O . LYS A 1 92 ? -21.159 -9.335 -7.198 1.00 70.06 92 LYS A O 1
ATOM 780 N N . GLU A 1 93 ? -19.837 -8.800 -5.472 1.00 64.38 93 GLU A N 1
ATOM 781 C CA . GLU A 1 93 ? -19.744 -10.132 -4.894 1.00 64.38 93 GLU A CA 1
ATOM 782 C C . GLU A 1 93 ? -20.266 -10.219 -3.439 1.00 64.38 93 GLU A C 1
ATOM 784 O O . GLU A 1 93 ? -20.232 -11.306 -2.871 1.00 64.38 93 GLU A O 1
ATOM 789 N N . SER A 1 94 ? -20.763 -9.116 -2.862 1.00 56.19 94 SER A N 1
ATOM 790 C CA . SER A 1 94 ? -21.290 -8.904 -1.491 1.00 56.19 94 SER A CA 1
ATOM 791 C C . SER A 1 94 ? -21.382 -10.127 -0.550 1.00 56.19 94 SER A C 1
ATOM 793 O O . SER A 1 94 ? -22.381 -10.847 -0.556 1.00 56.19 94 SER A O 1
ATOM 795 N N . ASP A 1 95 ? -20.383 -10.323 0.322 1.00 64.38 95 ASP A N 1
ATOM 796 C CA . ASP A 1 95 ? -20.486 -11.236 1.475 1.00 64.38 95 ASP A CA 1
ATOM 797 C C . ASP A 1 95 ? -19.481 -10.860 2.589 1.00 64.38 95 ASP A C 1
ATOM 799 O O . ASP A 1 95 ? -18.378 -10.398 2.295 1.00 64.38 95 ASP A O 1
ATOM 803 N N . LEU A 1 96 ? -19.821 -11.059 3.870 1.00 59.56 96 LEU A N 1
ATOM 804 C CA . LEU A 1 96 ? -18.994 -10.642 5.026 1.00 59.56 96 LEU A CA 1
ATOM 805 C C . LEU A 1 96 ? -17.640 -11.368 5.092 1.00 59.56 96 LEU A C 1
ATOM 807 O O . LEU A 1 96 ? -16.618 -10.750 5.392 1.00 59.56 96 LEU A O 1
ATOM 811 N N . LEU A 1 97 ? -17.601 -12.655 4.721 1.00 61.88 97 LEU A N 1
ATOM 812 C CA . LEU A 1 97 ? -16.359 -13.439 4.598 1.00 61.88 97 LEU A CA 1
ATOM 813 C C . LEU A 1 97 ? -15.367 -12.833 3.588 1.00 61.88 97 LEU A C 1
ATOM 815 O O . LEU A 1 97 ? -14.178 -13.155 3.607 1.00 61.88 97 LEU A O 1
ATOM 819 N N . LYS A 1 98 ? -1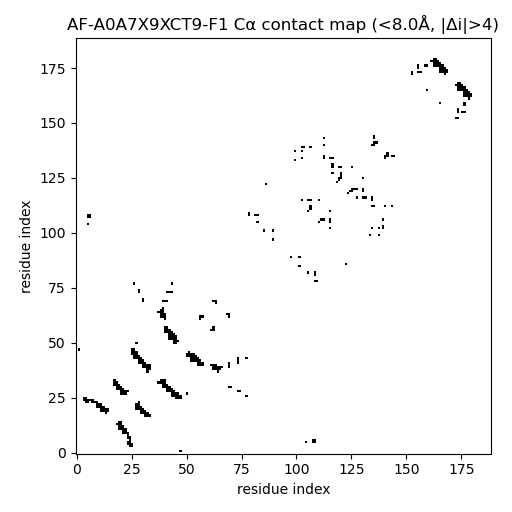5.830 -11.929 2.716 1.00 77.06 98 LYS A N 1
ATOM 820 C CA . LYS A 1 98 ? -14.986 -11.252 1.732 1.00 77.06 98 LYS A CA 1
ATOM 821 C C . LYS A 1 98 ? -14.249 -10.056 2.325 1.00 77.06 98 LYS A C 1
ATOM 823 O O . LYS A 1 98 ? -13.230 -9.679 1.757 1.00 77.06 98 LYS A O 1
ATOM 828 N N . ILE A 1 99 ? -14.714 -9.457 3.431 1.00 86.88 99 ILE A N 1
ATOM 829 C CA . ILE A 1 99 ? -14.039 -8.290 4.033 1.00 86.88 99 ILE A CA 1
ATOM 830 C C . ILE A 1 99 ? -12.682 -8.704 4.600 1.00 86.88 99 ILE A C 1
ATOM 832 O O . ILE A 1 99 ? -11.680 -8.048 4.329 1.00 86.88 99 ILE A O 1
ATOM 836 N N . GLU A 1 100 ? -12.619 -9.839 5.296 1.00 87.88 100 GLU A N 1
ATOM 837 C CA . GLU A 1 100 ? -11.351 -10.383 5.795 1.00 87.88 100 GLU A CA 1
ATOM 838 C C . GLU A 1 100 ? -10.391 -10.687 4.634 1.00 87.88 100 GLU A C 1
ATOM 840 O O . GLU A 1 100 ? -9.211 -10.341 4.673 1.00 87.88 100 GLU A O 1
ATOM 845 N N . LEU A 1 101 ? -10.898 -11.277 3.544 1.00 88.25 101 LEU A N 1
ATOM 846 C CA . LEU A 1 101 ? -10.096 -11.518 2.343 1.00 88.25 101 LEU A CA 1
ATOM 847 C C . LEU A 1 101 ? -9.613 -10.207 1.702 1.00 88.25 101 LEU A C 1
ATOM 849 O O . LEU A 1 101 ? -8.465 -10.132 1.254 1.00 88.25 101 LEU A O 1
ATOM 853 N N . LEU A 1 102 ? -10.460 -9.176 1.674 1.00 90.12 102 LEU A N 1
ATOM 854 C CA . LEU A 1 102 ? -10.111 -7.846 1.187 1.00 90.12 102 LEU A CA 1
ATOM 855 C C . LEU A 1 102 ? -8.992 -7.241 2.039 1.00 90.12 102 LEU A C 1
ATOM 857 O O . LEU A 1 102 ? -7.988 -6.827 1.474 1.00 90.12 102 LEU A O 1
ATOM 861 N N . ILE A 1 103 ? -9.093 -7.269 3.371 1.00 92.31 103 ILE A N 1
ATOM 862 C CA . ILE A 1 103 ? -8.052 -6.768 4.288 1.00 92.31 103 ILE A CA 1
ATOM 863 C C . ILE A 1 103 ? -6.736 -7.527 4.080 1.00 92.31 103 ILE A C 1
ATOM 865 O O . ILE A 1 103 ? -5.679 -6.911 3.909 1.00 92.31 103 ILE A O 1
ATOM 869 N N . LYS A 1 104 ? -6.795 -8.865 4.004 1.00 90.94 104 LYS A N 1
ATOM 870 C CA . LYS A 1 104 ? -5.630 -9.716 3.704 1.00 90.94 104 LYS A CA 1
ATOM 871 C C . LYS A 1 104 ? -4.982 -9.336 2.374 1.00 90.94 104 LYS A C 1
ATOM 873 O O . LYS A 1 104 ? -3.757 -9.359 2.257 1.00 90.94 104 LYS A O 1
ATOM 878 N N . THR A 1 105 ? -5.783 -8.977 1.377 1.00 90.62 105 THR A N 1
ATOM 879 C CA . THR A 1 105 ? -5.292 -8.598 0.048 1.00 90.62 105 THR A CA 1
ATOM 880 C C . THR A 1 105 ? -4.754 -7.168 0.017 1.00 90.62 105 THR A C 1
ATOM 882 O O . THR A 1 105 ? -3.695 -6.947 -0.560 1.00 90.62 105 THR A O 1
ATOM 885 N N . LEU A 1 106 ? -5.393 -6.221 0.708 1.00 92.44 106 LEU A N 1
ATOM 886 C CA . LEU A 1 106 ? -4.909 -4.846 0.864 1.00 92.44 106 LEU A CA 1
ATOM 887 C C . LEU A 1 106 ? -3.521 -4.824 1.508 1.00 92.44 106 LEU A C 1
ATOM 889 O O . LEU A 1 106 ? -2.625 -4.155 0.995 1.00 92.44 106 LEU A O 1
ATOM 893 N N . LYS A 1 107 ? -3.299 -5.624 2.561 1.00 91.50 107 LYS A N 1
ATOM 894 C CA . LYS A 1 107 ? -1.963 -5.774 3.157 1.00 91.50 107 LYS A CA 1
ATOM 895 C C . LYS A 1 107 ? -0.930 -6.248 2.135 1.00 91.50 107 LYS A C 1
ATOM 897 O O . LYS A 1 107 ? 0.163 -5.698 2.083 1.00 91.50 107 LYS A O 1
ATOM 902 N N . LYS A 1 108 ? -1.270 -7.246 1.312 1.00 90.00 108 LYS A N 1
ATOM 903 C CA . LYS A 1 108 ? -0.374 -7.768 0.264 1.00 90.00 108 LYS A CA 1
ATOM 904 C C . LYS A 1 108 ? -0.064 -6.724 -0.813 1.00 90.00 108 LYS A C 1
ATOM 906 O O . LYS A 1 108 ? 1.069 -6.628 -1.253 1.00 90.00 108 LYS A O 1
ATOM 911 N N . VAL A 1 109 ? -1.037 -5.882 -1.162 1.00 89.25 109 VAL A N 1
ATOM 912 C CA . VAL A 1 109 ? -0.839 -4.716 -2.045 1.00 89.25 109 VAL A CA 1
ATOM 913 C C . VAL A 1 109 ? 0.053 -3.639 -1.394 1.00 89.25 109 VAL A C 1
ATOM 915 O O . VAL A 1 109 ? 0.493 -2.709 -2.061 1.00 89.25 109 VAL A O 1
ATOM 918 N N . GLY A 1 110 ? 0.373 -3.764 -0.104 1.00 87.69 110 GLY A N 1
ATOM 919 C CA . 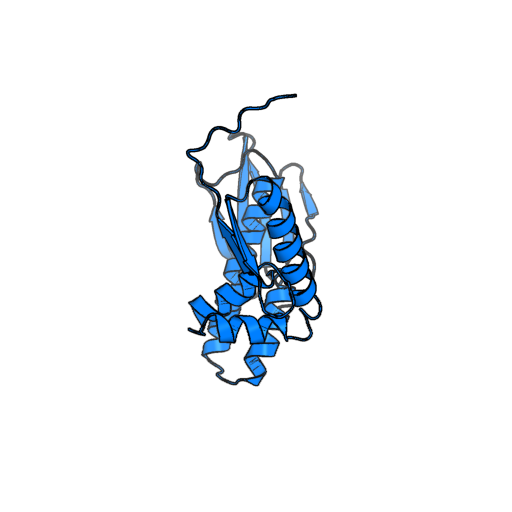GLY A 1 110 ? 1.254 -2.847 0.618 1.00 87.69 110 GLY A CA 1
ATOM 920 C C . GLY A 1 110 ? 0.513 -1.723 1.338 1.00 87.69 110 GLY A C 1
ATOM 921 O O . GLY A 1 110 ? 1.115 -0.701 1.659 1.00 87.69 110 GLY A O 1
ATOM 922 N N . HIS A 1 111 ? -0.790 -1.875 1.588 1.00 90.94 111 HIS A N 1
ATOM 923 C CA . HIS A 1 111 ? -1.518 -0.951 2.451 1.00 90.94 111 HIS A CA 1
ATOM 924 C C . HIS A 1 111 ? -1.099 -1.118 3.916 1.00 90.94 11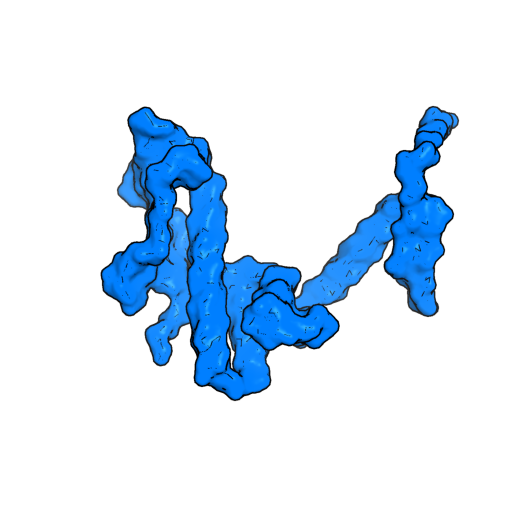1 HIS A C 1
ATOM 926 O O . HIS A 1 111 ? -0.962 -2.231 4.413 1.00 90.94 111 HIS A O 1
ATOM 932 N N . SER A 1 112 ? -0.963 -0.001 4.630 1.00 90.81 112 SER A N 1
ATOM 933 C CA . SER A 1 112 ? -0.913 0.038 6.097 1.00 90.81 112 SER A CA 1
ATOM 934 C C . SER A 1 112 ? -2.306 -0.188 6.713 1.00 90.81 112 SER A C 1
ATOM 936 O O . SER A 1 112 ? -3.309 -0.048 5.995 1.00 90.81 112 SER A O 1
ATOM 938 N N . PRO A 1 113 ? -2.419 -0.441 8.034 1.00 91.62 113 PRO A N 1
ATOM 939 C CA . PRO A 1 113 ? -3.713 -0.508 8.719 1.00 91.62 113 PRO A CA 1
ATOM 940 C C . PRO A 1 113 ? -4.573 0.738 8.474 1.00 91.62 113 PRO A C 1
ATOM 942 O O . PRO A 1 113 ? -5.726 0.633 8.064 1.00 91.62 113 PRO A O 1
ATOM 945 N N . ILE A 1 114 ? -3.985 1.932 8.613 1.00 90.81 114 ILE A N 1
ATOM 946 C CA . ILE A 1 114 ? -4.685 3.211 8.410 1.00 90.81 114 ILE A CA 1
ATOM 947 C C . ILE A 1 114 ? -5.205 3.335 6.981 1.00 90.81 114 ILE A C 1
ATOM 949 O O . ILE A 1 114 ? -6.374 3.650 6.765 1.00 90.81 114 ILE A O 1
ATOM 953 N N . SER A 1 115 ? -4.361 3.048 5.990 1.00 91.00 115 SER A N 1
ATOM 954 C CA . SER A 1 115 ? -4.791 3.126 4.594 1.00 91.00 115 SER A CA 1
ATOM 955 C C . SER A 1 115 ? -5.846 2.067 4.247 1.00 91.00 115 SER A C 1
ATOM 957 O O . SER A 1 115 ? -6.736 2.349 3.451 1.00 91.00 115 SER A O 1
ATOM 959 N N . SER A 1 116 ? -5.810 0.894 4.892 1.00 94.50 116 SER A N 1
ATOM 960 C CA . SER A 1 116 ? -6.839 -0.141 4.744 1.00 94.50 116 SER A CA 1
ATOM 961 C C . SER A 1 116 ? -8.177 0.327 5.320 1.00 94.50 116 SER A C 1
ATOM 963 O O . SER A 1 116 ? -9.195 0.219 4.640 1.00 94.50 116 SER A O 1
ATOM 965 N N . MET A 1 117 ? -8.182 0.935 6.515 1.00 94.25 117 MET A N 1
ATOM 966 C CA . MET A 1 117 ? -9.388 1.547 7.095 1.00 94.25 117 MET A CA 1
ATOM 967 C C . MET A 1 117 ? -9.976 2.614 6.165 1.00 94.25 117 MET A C 1
ATOM 969 O O . MET A 1 117 ? -11.183 2.640 5.944 1.00 94.25 117 MET A O 1
ATOM 973 N N . LEU A 1 118 ? -9.133 3.469 5.575 1.00 93.88 118 LEU A N 1
ATOM 974 C CA . LEU A 1 118 ? -9.587 4.497 4.635 1.00 93.88 118 LEU A CA 1
ATOM 975 C C . LEU A 1 118 ? -10.255 3.907 3.390 1.00 93.88 118 LEU A C 1
ATOM 977 O O . LEU A 1 118 ? -11.247 4.474 2.935 1.00 93.88 118 LEU A O 1
ATOM 981 N N . VAL A 1 119 ? -9.752 2.787 2.857 1.00 93.06 119 VAL A N 1
ATOM 982 C CA . VAL A 1 119 ? -10.405 2.069 1.749 1.00 93.06 119 VAL A CA 1
ATOM 983 C C . VAL A 1 119 ? -11.785 1.578 2.184 1.00 93.06 119 VAL A C 1
ATOM 985 O O . VAL A 1 119 ? -12.770 1.854 1.507 1.00 93.06 119 VAL A O 1
ATOM 988 N N . LEU A 1 120 ? -11.894 0.921 3.340 1.00 92.50 120 LEU A N 1
ATOM 989 C CA . LEU A 1 120 ? -13.181 0.424 3.839 1.00 92.50 120 LEU A CA 1
ATOM 990 C C . LEU A 1 120 ? -14.206 1.554 4.056 1.00 92.50 120 LEU A C 1
ATOM 992 O O . LEU A 1 120 ? -15.360 1.427 3.656 1.00 92.50 120 LEU A O 1
ATOM 996 N N . ILE A 1 121 ? -13.784 2.682 4.632 1.00 92.62 121 ILE A N 1
ATOM 997 C CA . ILE A 1 121 ? -14.664 3.831 4.892 1.00 92.62 121 ILE A CA 1
ATOM 998 C C . ILE A 1 121 ? -15.104 4.488 3.581 1.00 92.62 121 ILE A C 1
ATOM 1000 O O . ILE A 1 121 ? -16.292 4.701 3.353 1.00 92.62 121 ILE A O 1
ATOM 1004 N N . ARG A 1 122 ? -14.151 4.828 2.705 1.00 91.62 122 ARG A N 1
ATOM 1005 C CA . ARG A 1 122 ? -14.433 5.623 1.500 1.00 91.62 122 ARG A CA 1
ATOM 1006 C C . ARG A 1 122 ? -15.118 4.819 0.409 1.00 91.62 122 ARG A C 1
ATOM 1008 O O . ARG A 1 122 ? -15.922 5.381 -0.325 1.00 91.62 122 ARG A O 1
ATOM 1015 N N . ASN A 1 123 ? -14.771 3.543 0.275 1.00 88.81 123 ASN A N 1
ATOM 1016 C CA . ASN A 1 123 ? -15.248 2.718 -0.825 1.00 88.81 123 ASN A CA 1
ATOM 1017 C C . ASN A 1 123 ? -16.421 1.823 -0.436 1.00 88.81 123 ASN A C 1
ATOM 1019 O O . ASN A 1 123 ? -17.280 1.588 -1.271 1.00 88.81 123 ASN A O 1
ATOM 1023 N N . LEU A 1 124 ? -16.479 1.343 0.809 1.00 87.06 124 LEU A N 1
ATOM 1024 C CA . LEU A 1 124 ? -17.570 0.471 1.262 1.00 87.06 124 LEU A CA 1
ATOM 1025 C C . LEU A 1 124 ? -18.572 1.190 2.173 1.00 87.06 124 LEU A C 1
ATOM 1027 O O . LEU A 1 124 ? -19.567 0.593 2.572 1.00 87.06 124 LEU A O 1
ATOM 1031 N N . GLY A 1 125 ? -18.325 2.461 2.510 1.00 88.44 125 GLY A N 1
ATOM 1032 C CA . GLY A 1 125 ? -19.223 3.264 3.341 1.00 88.44 125 GLY A CA 1
ATOM 1033 C C . GLY A 1 125 ? -19.273 2.832 4.808 1.00 88.44 125 GLY A C 1
ATOM 1034 O O . GLY A 1 125 ? -20.221 3.192 5.506 1.00 88.44 125 GLY A O 1
ATOM 1035 N N . LEU A 1 126 ? -18.289 2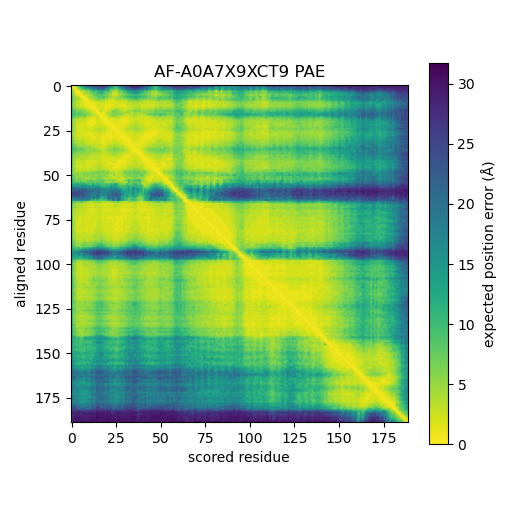.058 5.281 1.00 90.56 126 LEU A N 1
ATOM 1036 C CA . LEU A 1 126 ? -18.231 1.632 6.680 1.00 90.56 126 LEU A CA 1
ATOM 1037 C C . LEU A 1 126 ? -17.951 2.813 7.610 1.00 90.56 126 LEU A C 1
ATOM 1039 O O . LEU A 1 126 ? -17.240 3.759 7.258 1.00 90.56 126 LEU A O 1
ATOM 1043 N N . LYS A 1 127 ? -18.472 2.740 8.837 1.00 93.81 127 LYS A N 1
ATOM 1044 C CA . LYS A 1 127 ? -18.135 3.726 9.868 1.00 93.81 127 LYS A CA 1
ATOM 1045 C C . LYS A 1 127 ? -16.690 3.544 10.320 1.00 93.81 127 LYS A C 1
ATOM 1047 O O . LYS A 1 127 ? -16.139 2.448 10.266 1.00 93.81 127 LYS A O 1
ATOM 1052 N N . TYR A 1 128 ? -16.097 4.616 10.843 1.00 90.19 128 TYR A N 1
ATOM 1053 C CA . TYR A 1 128 ? -14.734 4.573 11.376 1.00 90.19 128 TYR A CA 1
ATOM 1054 C C . TYR A 1 128 ? -14.550 3.488 12.448 1.00 90.19 128 TYR A C 1
ATOM 1056 O O . TYR A 1 128 ? -13.586 2.734 12.373 1.00 90.19 128 TYR A O 1
ATOM 1064 N N . SER A 1 129 ? -15.478 3.377 13.408 1.00 90.06 129 SER A N 1
ATOM 1065 C CA . SER A 1 129 ? -15.405 2.371 14.478 1.00 90.06 129 SER A CA 1
ATOM 1066 C C . SER A 1 129 ? -15.422 0.943 13.929 1.00 90.06 129 SER A C 1
ATOM 1068 O O . SER A 1 129 ? -14.566 0.144 14.288 1.00 90.06 129 SER A O 1
ATOM 1070 N N . GLU A 1 130 ? -16.330 0.659 12.994 1.00 92.25 130 GLU A N 1
ATOM 1071 C CA . GLU A 1 130 ? -16.462 -0.653 12.348 1.00 92.25 130 GLU A CA 1
ATOM 1072 C C . GLU A 1 130 ? -15.210 -0.995 11.526 1.00 92.25 130 GLU A C 1
ATOM 1074 O O . GLU A 1 130 ? -14.656 -2.083 11.650 1.00 92.25 130 GLU A O 1
ATOM 1079 N N . ALA A 1 131 ? -14.716 -0.055 10.712 1.00 92.31 131 ALA A N 1
ATOM 1080 C CA . ALA A 1 131 ? -13.503 -0.249 9.919 1.00 92.31 131 ALA A CA 1
ATOM 1081 C C . ALA A 1 131 ? -12.262 -0.453 10.801 1.00 92.31 131 ALA A C 1
ATOM 1083 O O . ALA A 1 131 ? -11.394 -1.257 10.458 1.00 92.31 131 ALA A O 1
ATOM 1084 N N . LYS A 1 132 ? -12.182 0.261 11.931 1.00 91.12 132 LYS A N 1
ATOM 1085 C CA . LYS A 1 132 ? -11.107 0.117 12.915 1.00 91.12 132 LYS A CA 1
ATOM 1086 C C . LYS A 1 132 ? -11.091 -1.288 13.504 1.00 91.12 132 LYS A C 1
ATOM 1088 O O . LYS A 1 132 ? -10.047 -1.928 13.449 1.00 91.12 132 LYS A O 1
ATOM 1093 N N . GLU A 1 133 ? -12.222 -1.759 14.022 1.00 91.06 133 GLU A N 1
ATOM 1094 C CA . GLU A 1 133 ? -12.346 -3.107 14.591 1.00 91.06 133 GLU A CA 1
ATOM 1095 C C . GLU A 1 133 ? -11.994 -4.171 13.547 1.00 91.06 133 GLU A C 1
ATOM 1097 O O . GLU A 1 133 ? -11.085 -4.964 13.764 1.00 91.06 133 GLU A O 1
ATOM 1102 N N . LEU A 1 134 ? -12.593 -4.110 12.353 1.00 91.81 134 LEU A N 1
ATOM 1103 C CA . LEU A 1 134 ? -12.332 -5.081 11.286 1.00 91.81 134 LEU A CA 1
ATOM 1104 C C . LEU A 1 134 ? -10.853 -5.155 10.885 1.00 91.81 134 LEU A C 1
ATOM 1106 O O . LEU A 1 134 ? -10.320 -6.244 10.694 1.00 91.81 134 LEU A O 1
ATOM 1110 N N . VAL A 1 135 ? -10.175 -4.012 10.734 1.00 92.62 135 VAL A N 1
ATOM 1111 C CA . VAL A 1 135 ? -8.766 -3.998 10.318 1.00 92.62 135 VAL A CA 1
ATOM 1112 C C . VAL A 1 135 ? -7.853 -4.467 11.442 1.00 92.62 135 VAL A C 1
ATOM 1114 O O . VAL A 1 135 ? -6.993 -5.311 11.197 1.00 92.62 135 VAL A O 1
ATOM 1117 N N . PHE A 1 136 ? -8.004 -3.924 12.649 1.00 90.50 136 PHE A N 1
ATOM 1118 C CA . PHE A 1 136 ? -7.081 -4.204 13.748 1.00 90.50 136 PHE A CA 1
ATOM 1119 C C . PHE A 1 136 ? -7.298 -5.568 14.401 1.00 90.50 136 PHE A C 1
ATOM 1121 O O . PHE A 1 136 ? -6.328 -6.150 14.882 1.00 90.50 136 PHE A O 1
ATOM 1128 N N . ASP A 1 137 ? -8.519 -6.098 14.360 1.00 88.75 137 ASP A N 1
ATOM 1129 C CA . ASP A 1 137 ? -8.823 -7.425 14.895 1.00 88.75 137 ASP A CA 1
ATOM 1130 C C . ASP A 1 137 ? -8.582 -8.534 13.844 1.00 88.75 137 ASP A C 1
ATOM 1132 O O . ASP A 1 137 ? -8.685 -9.721 14.158 1.00 88.75 137 ASP A O 1
ATOM 1136 N N . SER A 1 138 ? -8.208 -8.172 12.605 1.00 90.50 138 SER A N 1
ATOM 1137 C CA . SER A 1 138 ? -7.837 -9.136 11.559 1.00 90.50 138 SER A CA 1
ATOM 1138 C C . SER A 1 138 ? -6.526 -9.866 11.870 1.00 90.50 138 SER A C 1
ATOM 1140 O O . SER A 1 138 ? -5.569 -9.296 12.407 1.00 90.50 138 SER A O 1
ATOM 1142 N N . ASP A 1 139 ? -6.418 -11.120 11.417 1.00 89.38 139 ASP A N 1
ATOM 1143 C CA . ASP A 1 139 ? -5.229 -11.957 11.657 1.00 89.38 139 ASP A CA 1
ATOM 1144 C C . ASP A 1 139 ? -3.940 -11.309 11.139 1.00 89.38 139 ASP A C 1
ATOM 1146 O O . ASP A 1 139 ? -2.849 -11.521 11.670 1.00 89.38 139 ASP A O 1
ATOM 1150 N N . VAL A 1 140 ? -4.053 -10.542 10.052 1.00 90.44 140 VAL A N 1
ATOM 1151 C CA . VAL A 1 140 ? -2.902 -9.955 9.371 1.00 90.44 140 VAL A CA 1
ATOM 1152 C C . VAL A 1 140 ? -2.386 -8.691 10.040 1.00 90.44 140 VAL A C 1
ATOM 1154 O O . VAL A 1 140 ? -1.255 -8.305 9.754 1.00 90.44 140 VAL A O 1
ATOM 1157 N N . TRP A 1 141 ? -3.152 -8.065 10.928 1.00 89.00 141 TRP A N 1
ATOM 1158 C CA . TRP A 1 141 ? -2.724 -6.878 11.671 1.00 89.00 141 TRP A CA 1
ATOM 1159 C C . TRP A 1 141 ? -2.737 -7.078 13.184 1.00 89.00 141 TRP A C 1
ATOM 1161 O O . TRP A 1 141 ? -2.569 -6.115 13.929 1.00 89.00 141 TRP A O 1
ATOM 1171 N N . LYS A 1 142 ? -2.838 -8.329 13.639 1.00 80.94 142 LYS A N 1
ATOM 1172 C CA . LYS A 1 142 ? -2.676 -8.694 15.045 1.00 80.94 142 LYS A CA 1
ATOM 1173 C C . LYS A 1 142 ? -1.383 -8.096 15.617 1.00 80.94 142 LYS A C 1
ATOM 1175 O O . LYS A 1 142 ? -0.314 -8.266 15.029 1.00 80.94 142 LYS A O 1
ATOM 1180 N N . GLY A 1 143 ? -1.471 -7.396 16.747 1.00 78.38 143 GLY A N 1
ATOM 1181 C CA . GLY A 1 143 ? -0.335 -6.695 17.357 1.00 78.38 143 GLY A CA 1
ATOM 1182 C C . GLY A 1 143 ? -0.176 -5.235 16.914 1.00 78.38 143 GLY A C 1
ATOM 1183 O O . GLY A 1 143 ? 0.455 -4.446 17.616 1.00 78.38 143 GLY A O 1
ATOM 1184 N N . ALA A 1 144 ? -0.731 -4.841 15.760 1.00 81.50 144 ALA A N 1
ATOM 1185 C CA . ALA A 1 144 ? -0.616 -3.466 15.265 1.00 81.50 144 ALA A CA 1
ATOM 1186 C C . ALA A 1 144 ? -1.456 -2.485 16.092 1.00 81.50 144 ALA A C 1
ATOM 1188 O O . ALA A 1 144 ? -1.118 -1.304 16.176 1.00 81.50 144 ALA A O 1
ATOM 1189 N N . ARG A 1 145 ? -2.541 -2.968 16.707 1.00 80.81 145 ARG A N 1
ATOM 1190 C CA . ARG A 1 145 ? -3.392 -2.168 17.589 1.00 80.81 145 ARG A CA 1
ATOM 1191 C C . ARG A 1 145 ? -2.634 -1.776 18.843 1.00 80.81 145 ARG A C 1
ATOM 1193 O O . ARG A 1 145 ? -2.544 -0.595 19.151 1.00 80.81 145 ARG A O 1
ATOM 1200 N N . GLU A 1 146 ? -2.030 -2.755 19.503 1.00 82.38 146 GLU A N 1
ATOM 1201 C CA . GLU A 1 146 ? -1.257 -2.564 20.723 1.00 82.38 146 GLU A CA 1
ATOM 1202 C C . GLU A 1 146 ? -0.060 -1.644 20.470 1.00 82.38 146 GLU A C 1
ATOM 1204 O O . GLU A 1 146 ? 0.201 -0.739 21.257 1.00 82.38 146 GLU A O 1
ATOM 1209 N N . GLN A 1 147 ? 0.629 -1.812 19.336 1.00 81.56 147 GLN A N 1
ATOM 1210 C CA . GLN A 1 147 ? 1.713 -0.912 18.930 1.00 81.56 147 GLN A CA 1
ATOM 1211 C C . GLN A 1 147 ? 1.222 0.515 18.660 1.00 81.56 147 GLN A C 1
ATOM 1213 O O . GLN A 1 147 ? 1.880 1.473 19.059 1.00 81.56 147 GLN A O 1
ATOM 1218 N N . SER A 1 148 ? 0.072 0.673 17.998 1.00 80.69 148 SER A N 1
ATOM 1219 C CA . SER A 1 148 ? -0.512 1.991 17.732 1.00 80.69 148 SER A CA 1
ATOM 1220 C C . SER A 1 148 ? -0.958 2.687 19.017 1.00 80.69 148 SER A C 1
ATOM 1222 O O . SER A 1 148 ? -0.775 3.894 19.146 1.00 80.69 148 SER A O 1
ATOM 1224 N N . GLU A 1 149 ? -1.555 1.947 19.949 1.00 83.50 149 GLU A N 1
ATOM 1225 C CA . GLU A 1 149 ? -1.975 2.467 21.249 1.00 83.50 149 GLU A CA 1
ATOM 1226 C C . GLU A 1 149 ? -0.755 2.846 22.098 1.00 83.50 149 GLU A C 1
ATOM 1228 O O . GLU A 1 149 ? -0.743 3.926 22.683 1.00 83.50 149 GLU A O 1
ATOM 1233 N N . LEU A 1 150 ? 0.303 2.025 22.090 1.00 85.81 150 LEU A N 1
ATOM 1234 C CA . LEU A 1 150 ? 1.567 2.328 22.764 1.00 85.81 150 LEU A CA 1
ATOM 1235 C C . LEU A 1 150 ? 2.218 3.598 22.208 1.00 85.81 150 LEU A C 1
ATOM 1237 O O . LEU A 1 150 ? 2.592 4.475 22.978 1.00 85.81 150 LEU A O 1
ATOM 1241 N N . LEU A 1 151 ? 2.323 3.723 20.883 1.00 84.19 151 LEU A N 1
ATOM 1242 C CA . LEU A 1 151 ? 2.891 4.916 20.254 1.00 84.19 151 LEU A CA 1
ATOM 1243 C C . LEU A 1 151 ? 2.070 6.168 20.585 1.00 84.19 151 LEU A C 1
ATOM 1245 O O . LEU A 1 151 ? 2.642 7.221 20.851 1.00 84.19 151 LEU A O 1
ATOM 1249 N N . GLY A 1 152 ? 0.739 6.051 20.588 1.00 85.25 152 GLY A N 1
ATOM 1250 C CA . GLY A 1 152 ? -0.150 7.138 20.992 1.00 85.25 152 GLY A CA 1
ATOM 1251 C C . GLY A 1 152 ? 0.094 7.578 22.435 1.00 85.25 152 GLY A C 1
ATOM 1252 O O . GLY A 1 152 ? 0.193 8.773 22.692 1.00 85.25 152 GLY A O 1
ATOM 1253 N N . GLN A 1 153 ? 0.267 6.627 23.357 1.00 87.25 153 GLN A N 1
ATOM 1254 C CA . GLN A 1 153 ? 0.618 6.939 24.745 1.00 87.25 153 GLN A CA 1
ATOM 1255 C C . GLN A 1 153 ? 1.993 7.601 24.852 1.00 87.25 153 GLN A C 1
ATOM 1257 O O . GLN A 1 153 ? 2.096 8.644 25.482 1.00 87.25 153 GLN A O 1
ATOM 1262 N N . MET A 1 154 ? 3.018 7.082 24.169 1.00 87.75 154 MET A N 1
ATOM 1263 C CA . MET A 1 154 ? 4.346 7.710 24.153 1.00 87.75 154 MET A CA 1
ATOM 1264 C C . MET A 1 154 ? 4.301 9.142 23.605 1.00 87.75 154 MET A C 1
ATOM 1266 O O . MET A 1 154 ? 5.003 10.019 24.098 1.00 87.75 154 MET A O 1
ATOM 1270 N N . LEU A 1 155 ? 3.471 9.400 22.589 1.00 86.88 155 LEU A N 1
ATOM 1271 C CA . LEU A 1 155 ? 3.287 10.746 22.051 1.00 86.88 155 LEU A CA 1
ATOM 1272 C C . LEU A 1 155 ? 2.642 11.677 23.083 1.00 86.88 155 LEU A C 1
ATOM 1274 O O . LEU A 1 155 ? 3.103 12.804 23.251 1.00 86.88 155 LEU A O 1
ATOM 1278 N N . PHE A 1 156 ? 1.606 11.210 23.781 1.00 88.44 156 PHE A N 1
ATOM 1279 C CA . PHE A 1 156 ? 0.999 11.980 24.862 1.00 88.44 156 PHE A CA 1
ATOM 1280 C C . PHE A 1 156 ? 1.979 12.226 26.008 1.00 88.44 156 PHE A C 1
ATOM 1282 O O . PHE A 1 156 ? 2.047 13.348 26.492 1.00 88.44 156 PHE A O 1
ATOM 1289 N N . GLU A 1 157 ? 2.783 11.232 26.389 1.00 87.12 157 GLU A N 1
ATOM 1290 C CA . GLU A 1 157 ? 3.829 11.370 27.408 1.00 87.12 157 GLU A CA 1
ATOM 1291 C C . GLU A 1 157 ? 4.880 12.421 27.034 1.00 87.12 157 GLU A C 1
ATOM 1293 O O . GLU A 1 157 ? 5.314 13.183 27.894 1.00 87.12 157 GLU A O 1
ATOM 1298 N N . VAL A 1 158 ? 5.274 12.504 25.760 1.00 86.00 158 VAL A N 1
ATOM 1299 C CA . VAL A 1 158 ? 6.146 13.586 25.274 1.00 86.00 158 VAL A CA 1
ATOM 1300 C C . VAL A 1 158 ? 5.427 14.932 25.374 1.00 86.00 158 VAL A C 1
ATOM 1302 O O . VAL A 1 158 ? 5.997 15.892 25.885 1.00 86.00 158 VAL A O 1
ATOM 1305 N N . ALA A 1 159 ? 4.165 14.995 24.944 1.00 84.25 159 ALA A N 1
ATOM 1306 C CA . ALA A 1 159 ? 3.373 16.220 24.982 1.00 84.25 159 ALA A CA 1
ATOM 1307 C C . ALA A 1 159 ? 3.082 16.717 26.413 1.00 84.25 159 ALA A C 1
ATOM 1309 O O . ALA A 1 159 ? 2.848 17.909 26.591 1.00 84.25 159 ALA A O 1
ATOM 1310 N N . LEU A 1 160 ? 3.155 15.851 27.437 1.00 85.75 160 LEU A N 1
ATOM 1311 C CA . LEU A 1 160 ? 3.028 16.246 28.849 1.00 85.75 160 LEU A CA 1
ATOM 1312 C C . LEU A 1 160 ? 4.025 17.332 29.255 1.00 85.75 160 LEU A C 1
ATOM 1314 O O . LEU A 1 160 ? 3.721 18.123 30.143 1.00 85.75 160 LEU A O 1
ATOM 1318 N N . GLN A 1 161 ? 5.212 17.361 28.643 1.00 81.44 161 GLN A N 1
ATOM 1319 C CA . GLN A 1 161 ? 6.253 18.332 28.991 1.00 81.44 161 GLN A CA 1
ATOM 1320 C C . GLN A 1 161 ? 5.788 19.774 28.765 1.00 81.44 161 GLN A C 1
ATOM 1322 O O . GLN A 1 161 ? 6.192 20.679 29.497 1.00 81.44 161 GLN A O 1
ATOM 1327 N N . ASP 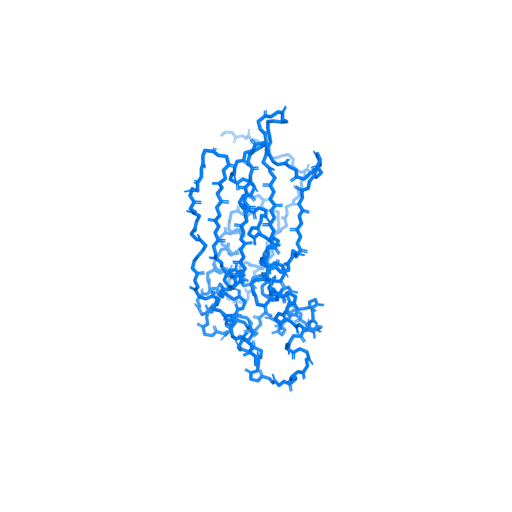A 1 162 ? 4.906 19.971 27.788 1.00 83.31 162 ASP A N 1
ATOM 1328 C CA . ASP A 1 162 ? 4.380 21.267 27.368 1.00 83.31 162 ASP A CA 1
ATOM 1329 C C . ASP A 1 162 ? 2.878 21.407 27.649 1.00 83.31 162 ASP A C 1
ATOM 1331 O O . ASP A 1 162 ? 2.260 22.372 27.217 1.00 83.31 162 ASP A O 1
ATOM 1335 N N . ALA A 1 163 ? 2.282 20.456 28.370 1.00 86.69 163 ALA A N 1
ATOM 1336 C CA . ALA A 1 163 ? 0.848 20.421 28.604 1.00 86.69 163 ALA A CA 1
ATOM 1337 C C . ALA A 1 163 ? 0.407 21.431 29.668 1.00 86.69 163 ALA A C 1
ATOM 1339 O O . ALA A 1 163 ? 0.913 21.436 30.791 1.00 86.69 163 ALA A O 1
ATOM 1340 N N . ASN A 1 164 ? -0.623 22.206 29.344 1.00 88.69 164 ASN A N 1
ATOM 1341 C CA . ASN A 1 164 ? -1.362 23.017 30.308 1.00 88.69 164 ASN A CA 1
ATOM 1342 C C . ASN A 1 164 ? -2.430 22.176 31.016 1.00 88.69 164 ASN A C 1
ATOM 1344 O O . ASN A 1 164 ? -2.629 22.304 32.223 1.00 88.69 164 ASN A O 1
ATOM 1348 N N . GLU A 1 165 ? -3.100 21.289 30.273 1.00 88.50 165 GLU A N 1
ATOM 1349 C CA . GLU A 1 165 ? -4.127 20.392 30.805 1.00 88.50 165 GLU A CA 1
ATOM 1350 C C . GLU A 1 165 ? -3.972 18.979 30.241 1.00 88.50 165 GLU A C 1
ATOM 1352 O O . GLU A 1 165 ? -3.579 18.785 29.088 1.00 88.50 165 GLU A O 1
ATOM 1357 N N . VAL A 1 166 ? -4.297 17.981 31.065 1.00 88.62 166 VAL A N 1
ATOM 1358 C CA . VAL A 1 166 ? -4.193 16.561 30.717 1.00 88.62 166 VAL A CA 1
ATOM 1359 C C . VAL A 1 166 ? -5.391 15.813 31.284 1.00 88.62 166 VAL A C 1
ATOM 1361 O O . VAL A 1 166 ? -5.713 15.952 32.465 1.00 88.62 166 VAL A O 1
ATOM 1364 N N . GLU A 1 167 ? -6.014 14.978 30.458 1.00 91.25 167 GLU A N 1
ATOM 1365 C CA . GLU A 1 167 ? -7.085 14.071 30.871 1.00 91.25 167 GLU A CA 1
ATOM 1366 C C . GLU A 1 167 ? -6.605 12.621 30.859 1.00 91.25 167 GLU A C 1
ATOM 1368 O O . GLU A 1 167 ? -5.857 12.205 29.968 1.00 91.25 167 GLU A O 1
ATOM 1373 N N . TYR A 1 168 ? -7.084 11.847 31.833 1.00 90.94 168 TYR A N 1
ATOM 1374 C CA . TYR A 1 168 ? -6.778 10.430 31.986 1.00 90.94 168 TYR A CA 1
ATOM 1375 C C . TYR A 1 168 ? -8.061 9.601 31.996 1.00 90.94 168 TYR A C 1
ATOM 1377 O O . TYR A 1 168 ? -9.088 10.034 32.528 1.00 90.94 168 TYR A O 1
ATOM 1385 N N . ASP A 1 169 ? -7.989 8.384 31.463 1.00 89.06 169 ASP A N 1
ATOM 1386 C CA . ASP A 1 169 ? -9.042 7.391 31.645 1.00 89.06 169 ASP A CA 1
ATOM 1387 C C . ASP A 1 169 ? -8.975 6.707 33.023 1.00 89.06 169 ASP A C 1
ATOM 1389 O O . ASP A 1 169 ? -8.102 6.965 33.856 1.00 89.06 169 ASP A O 1
ATOM 1393 N N . ALA A 1 170 ? -9.934 5.812 33.273 1.00 86.38 170 ALA A N 1
ATOM 1394 C CA . ALA A 1 170 ? -10.035 5.059 34.521 1.00 86.38 170 ALA A CA 1
ATOM 1395 C C . ALA A 1 170 ? -8.857 4.096 34.767 1.00 86.38 170 ALA A C 1
ATOM 1397 O O . ALA A 1 170 ? -8.628 3.710 35.913 1.00 86.38 170 ALA A O 1
ATOM 1398 N N . ASP A 1 171 ? -8.116 3.727 33.718 1.00 86.44 171 ASP A N 1
ATOM 1399 C CA . ASP A 1 171 ? -6.947 2.848 33.785 1.00 86.44 171 ASP A CA 1
ATOM 1400 C C . ASP A 1 171 ? -5.633 3.646 33.920 1.00 86.44 171 ASP A C 1
ATOM 1402 O O . ASP A 1 171 ? -4.548 3.061 33.960 1.00 86.44 171 ASP A O 1
ATOM 1406 N N . GLY A 1 172 ? -5.718 4.979 34.017 1.00 84.31 172 GLY A N 1
ATOM 1407 C CA . GLY A 1 172 ? -4.577 5.878 34.173 1.00 84.31 172 GLY A CA 1
ATOM 1408 C C . GLY A 1 172 ? -3.827 6.175 32.874 1.00 84.31 172 GLY A C 1
ATOM 1409 O O . GLY A 1 172 ? -2.708 6.683 32.934 1.00 84.31 172 GLY A O 1
ATOM 1410 N N . LYS A 1 173 ? -4.408 5.873 31.706 1.00 87.38 173 LYS A N 1
ATOM 1411 C CA . LYS A 1 173 ? -3.837 6.236 30.403 1.00 87.38 173 LYS A CA 1
ATOM 1412 C C . LYS A 1 173 ? -4.256 7.640 30.005 1.00 87.38 173 LYS A C 1
ATOM 1414 O O . LYS A 1 173 ? -5.372 8.066 30.292 1.00 87.38 173 LYS A O 1
ATOM 1419 N N . ILE A 1 174 ? -3.379 8.340 29.293 1.00 85.94 174 ILE A N 1
ATOM 1420 C CA . ILE A 1 174 ? -3.651 9.700 28.827 1.00 85.94 174 ILE A CA 1
ATOM 1421 C C . ILE A 1 174 ? -4.642 9.631 27.664 1.00 85.94 174 ILE A C 1
ATOM 1423 O O . ILE A 1 174 ? -4.424 8.894 26.696 1.00 85.94 174 ILE A O 1
ATOM 1427 N N . THR A 1 175 ? -5.725 10.401 27.749 1.00 87.31 175 THR A N 1
ATOM 1428 C CA . THR A 1 175 ? -6.764 10.478 26.711 1.00 87.31 175 THR A CA 1
ATOM 1429 C C . THR A 1 175 ? -6.779 11.807 25.974 1.00 87.31 175 THR A C 1
ATOM 1431 O O . THR A 1 175 ? -7.244 11.852 24.835 1.00 87.31 175 THR A O 1
ATOM 1434 N N . SER A 1 176 ? -6.274 12.875 26.594 1.00 88.19 176 SER A N 1
ATOM 1435 C CA . SER A 1 176 ? -6.194 14.206 25.992 1.00 88.19 176 SER A CA 1
ATOM 1436 C C . SER A 1 176 ? -5.044 15.009 26.593 1.00 88.19 176 SER A C 1
ATOM 1438 O O . SER A 1 176 ? -4.762 14.891 27.785 1.00 88.19 176 SER A O 1
ATOM 1440 N N . VAL A 1 177 ? -4.406 15.836 25.764 1.00 87.88 177 VAL A N 1
ATOM 1441 C CA . VAL A 1 177 ? -3.394 16.822 26.161 1.00 87.88 177 VAL A CA 1
ATOM 1442 C C . VAL A 1 177 ? -3.734 18.146 25.482 1.00 87.88 177 VAL A C 1
ATOM 1444 O O . VAL A 1 177 ? -3.901 18.186 24.261 1.00 87.88 177 VAL A O 1
ATOM 1447 N N . THR A 1 178 ? -3.808 19.220 26.264 1.00 87.94 178 THR A N 1
ATOM 1448 C CA . THR A 1 178 ? -4.047 20.585 25.785 1.00 87.94 178 THR A CA 1
ATOM 1449 C C . THR A 1 178 ? -2.795 21.423 26.010 1.00 87.94 178 THR A C 1
ATOM 1451 O O . THR A 1 178 ? -2.263 21.456 27.120 1.00 87.94 178 THR A O 1
ATOM 1454 N N . VAL A 1 179 ? -2.347 22.114 24.961 1.00 85.69 179 VAL A N 1
ATOM 1455 C CA . VAL A 1 179 ? -1.189 23.019 24.977 1.00 85.69 179 VAL A CA 1
ATOM 1456 C C . VAL A 1 179 ? -1.655 24.409 24.553 1.00 85.69 179 VAL A C 1
ATOM 1458 O O . VAL A 1 179 ? -2.270 24.557 23.493 1.00 85.69 179 VAL A O 1
ATOM 1461 N N . ASP A 1 180 ? -1.367 25.418 25.367 1.00 83.69 180 ASP A N 1
ATOM 1462 C CA . ASP A 1 180 ? -1.550 26.823 25.030 1.00 83.69 180 ASP A CA 1
ATOM 1463 C C . ASP A 1 180 ? -0.319 27.320 24.267 1.00 83.69 180 ASP A C 1
ATOM 1465 O O . ASP A 1 180 ? 0.789 27.397 24.788 1.00 83.69 180 ASP A O 1
ATOM 1469 N N . LEU A 1 181 ? -0.516 27.655 22.993 1.00 81.38 181 LEU A N 1
ATOM 1470 C CA . LEU A 1 181 ? 0.549 28.126 22.107 1.00 81.38 181 LEU A CA 1
ATOM 1471 C C . LEU A 1 181 ? 0.878 29.616 22.295 1.00 81.38 181 LEU A C 1
ATOM 1473 O O . LEU A 1 181 ? 1.724 30.141 21.571 1.00 81.38 181 LEU A O 1
ATOM 1477 N N . THR A 1 182 ? 0.172 30.318 23.185 1.00 81.00 182 THR A N 1
ATOM 1478 C CA . THR A 1 182 ? 0.375 31.750 23.454 1.00 81.00 182 THR A CA 1
ATOM 1479 C C . THR A 1 182 ? 1.229 32.024 24.687 1.00 81.00 182 THR A C 1
ATOM 1481 O O . THR A 1 182 ? 1.696 33.151 24.858 1.00 81.00 182 THR A O 1
ATOM 1484 N N . GLU A 1 183 ? 1.478 31.008 25.511 1.00 67.56 183 GLU A N 1
ATOM 1485 C CA . GLU A 1 183 ? 2.416 31.090 26.624 1.00 67.56 183 GLU A CA 1
ATOM 1486 C C . GLU A 1 183 ? 3.843 30.843 26.105 1.00 67.56 183 GLU A C 1
ATOM 1488 O O . GLU A 1 183 ? 4.228 29.719 25.784 1.00 67.56 183 GLU A O 1
ATOM 1493 N N . GLU A 1 184 ? 4.651 31.902 25.995 1.00 61.50 184 GLU A N 1
ATOM 1494 C CA . GLU A 1 184 ? 6.098 31.745 25.828 1.00 61.50 184 GLU A CA 1
ATOM 1495 C C . GLU A 1 184 ? 6.653 31.145 27.126 1.00 61.50 184 GLU A C 1
ATOM 1497 O O . GLU A 1 184 ? 6.589 31.767 28.188 1.00 61.50 184 GLU A O 1
ATOM 1502 N N . LYS A 1 185 ? 7.173 29.914 27.064 1.00 58.56 185 LYS A N 1
ATOM 1503 C CA . LYS A 1 185 ? 7.918 29.343 28.186 1.00 58.56 185 LYS A CA 1
ATOM 1504 C C . LYS A 1 185 ? 9.185 30.170 28.381 1.00 58.56 185 LYS A C 1
ATOM 1506 O O . LYS A 1 185 ? 10.090 30.105 27.553 1.00 58.56 185 LYS A O 1
ATOM 1511 N N . ASP A 1 186 ? 9.246 30.926 29.474 1.00 56.62 186 ASP A N 1
ATOM 1512 C CA . ASP A 1 186 ? 10.486 31.529 29.955 1.00 56.62 186 ASP A CA 1
ATOM 1513 C C . ASP A 1 186 ? 11.507 30.400 30.199 1.00 56.62 186 ASP A C 1
ATOM 1515 O O . ASP A 1 186 ? 11.460 29.712 31.223 1.00 56.62 186 ASP A O 1
ATOM 1519 N N . GLU A 1 187 ? 12.424 30.185 29.250 1.00 54.16 187 GLU A N 1
ATOM 1520 C CA . GLU A 1 187 ? 13.625 29.371 29.449 1.00 54.16 187 GLU A CA 1
ATOM 1521 C C . GLU A 1 187 ? 14.477 30.041 30.536 1.00 54.16 187 GLU A C 1
ATOM 1523 O O . GLU A 1 187 ? 15.291 30.927 30.276 1.00 54.16 187 GLU A O 1
ATOM 1528 N N . SER A 1 188 ? 14.240 29.652 31.786 1.00 47.66 188 SER A N 1
ATOM 1529 C CA . SER A 1 188 ? 15.114 29.969 32.910 1.00 47.66 188 SER A CA 1
ATOM 1530 C C . SER A 1 188 ? 15.888 28.708 33.292 1.00 47.66 188 SER A C 1
ATOM 1532 O O . SER A 1 188 ? 15.292 27.714 33.707 1.00 47.66 188 SER A O 1
ATOM 1534 N N . ASP A 1 189 ? 17.205 28.783 33.065 1.00 40.62 189 ASP A N 1
ATOM 1535 C CA . ASP A 1 189 ? 18.252 27.800 33.401 1.00 40.62 189 ASP A CA 1
ATOM 1536 C C . ASP A 1 189 ? 18.203 27.289 34.855 1.00 40.62 189 ASP A C 1
ATOM 1538 O O . ASP A 1 189 ? 17.986 28.110 35.782 1.00 40.62 189 ASP A O 1
#

Organism: NCBI:txid694437

Mean predicted aligned error: 9.7 Å